Protein AF-A0AB34TBI1-F1 (afdb_monomer_lite)

Sequence (234 aa):
MVSNNEHSEEAGMNREDDGVAGLGMHLLPEARLEGMRREYFERMTDIGTASAAARWIADLLPPWLTWLREPEMKPQDLDDEVQLMLVTGFNISLAVRDAIIMTVVADESQWDEGVISRFAAHPHDKDVAQSMSTMLTAAFEEPESDERRCVRVTELLHTISGRLPAECTRQLRAVMAYLKWWRGDESALYDALGVLEEDERVTLAAIVAAAVTRHVYPAHACGAETEDAPTAGT

Organism: NCBI:txid1365955

Radius of gyration: 24.83 Å; chains: 1; bounding box: 55×47×112 Å

pLDDT: mean 86.84, std 20.29, range [33.22, 98.62]

Structure (mmCIF, N/CA/C/O backbone):
data_AF-A0AB34TBI1-F1
#
_entry.id   AF-A0AB34TBI1-F1
#
loop_
_atom_site.group_PDB
_atom_site.id
_atom_site.type_symbol
_atom_site.label_atom_id
_atom_site.label_alt_id
_atom_site.label_comp_id
_atom_site.label_asym_id
_atom_site.label_entity_id
_atom_site.label_seq_id
_atom_site.pdbx_PDB_ins_code
_atom_site.Cartn_x
_atom_site.Cartn_y
_atom_site.Cartn_z
_atom_site.occupancy
_atom_site.B_iso_or_equiv
_atom_site.auth_seq_id
_atom_site.auth_comp_id
_atom_site.auth_asym_id
_atom_site.auth_atom_id
_atom_site.pdbx_PDB_model_num
ATOM 1 N N . MET A 1 1 ? 31.462 -24.706 78.834 1.00 40.12 1 MET A N 1
ATOM 2 C CA . MET A 1 1 ? 31.906 -25.721 77.853 1.00 40.12 1 MET A CA 1
ATOM 3 C C . MET A 1 1 ? 31.378 -25.234 76.509 1.00 40.12 1 MET A C 1
ATOM 5 O O . MET A 1 1 ? 30.181 -25.324 76.313 1.00 40.12 1 MET A O 1
ATOM 9 N N . VAL A 1 2 ? 32.054 -24.364 75.752 1.00 38.47 2 VAL A N 1
ATOM 10 C CA . VAL A 1 2 ? 33.353 -24.470 75.044 1.00 38.47 2 VAL A CA 1
ATOM 11 C C . VAL A 1 2 ? 33.411 -25.653 74.072 1.00 38.47 2 VAL A C 1
ATOM 13 O O . VAL A 1 2 ? 33.496 -26.788 74.533 1.00 38.47 2 VAL A O 1
ATOM 16 N N . SER A 1 3 ? 33.362 -25.308 72.775 1.00 38.50 3 SER A N 1
ATOM 17 C CA . SER A 1 3 ? 34.100 -25.824 71.593 1.00 38.50 3 SER A CA 1
ATOM 18 C C . SER A 1 3 ? 33.163 -25.862 70.368 1.00 38.50 3 SER A C 1
ATOM 20 O O . SER A 1 3 ? 32.136 -26.526 70.435 1.00 38.50 3 SER A O 1
ATOM 22 N N . ASN A 1 4 ? 33.316 -25.006 69.340 1.00 39.44 4 ASN A N 1
ATOM 23 C CA . ASN A 1 4 ? 34.310 -25.022 68.232 1.00 39.44 4 ASN A CA 1
ATOM 24 C C . ASN A 1 4 ? 34.335 -26.366 67.477 1.00 39.44 4 ASN A C 1
ATOM 26 O O . ASN A 1 4 ? 34.343 -27.398 68.133 1.00 39.44 4 ASN A O 1
ATOM 30 N N . ASN A 1 5 ? 34.492 -26.485 66.156 1.00 40.88 5 ASN A N 1
ATOM 31 C CA . ASN A 1 5 ? 34.490 -25.620 64.965 1.00 40.88 5 ASN A CA 1
ATOM 32 C C . ASN A 1 5 ? 34.672 -26.589 63.756 1.00 40.88 5 ASN A C 1
ATOM 34 O O . ASN A 1 5 ? 35.220 -27.670 63.952 1.00 40.88 5 ASN A O 1
ATOM 38 N N . GLU A 1 6 ? 34.317 -26.146 62.542 1.00 41.25 6 GLU A N 1
ATOM 39 C CA . GLU A 1 6 ? 34.988 -26.447 61.248 1.00 41.25 6 GLU A CA 1
ATOM 40 C C . GLU A 1 6 ? 34.958 -27.838 60.556 1.00 41.25 6 GLU A C 1
ATOM 42 O O . GLU A 1 6 ? 35.600 -28.781 61.009 1.00 41.25 6 GLU A O 1
ATOM 47 N N . HIS A 1 7 ? 34.358 -27.881 59.348 1.00 36.25 7 HIS A N 1
ATOM 48 C CA . HIS A 1 7 ? 34.924 -28.253 58.012 1.00 36.25 7 HIS A CA 1
ATOM 49 C C . HIS A 1 7 ? 33.751 -28.557 57.044 1.00 36.25 7 HIS A C 1
ATOM 51 O O . HIS A 1 7 ? 32.910 -29.390 57.357 1.00 36.25 7 HIS A O 1
ATOM 57 N N . SER A 1 8 ? 33.480 -27.745 56.016 1.00 34.06 8 SER A N 1
ATOM 58 C CA . SER A 1 8 ? 34.125 -27.651 54.686 1.00 34.06 8 SER A CA 1
ATOM 59 C C . SER A 1 8 ? 33.621 -28.679 53.659 1.00 34.06 8 SER A C 1
ATOM 61 O O . SER A 1 8 ? 33.724 -29.877 53.874 1.00 34.06 8 SER A O 1
ATOM 63 N N . GLU A 1 9 ? 33.167 -28.118 52.530 1.00 34.16 9 GLU A N 1
ATOM 64 C CA . GLU A 1 9 ? 33.111 -28.665 51.162 1.00 34.16 9 GLU A CA 1
ATOM 65 C C . GLU A 1 9 ? 32.138 -29.810 50.837 1.00 34.16 9 GLU A C 1
ATOM 67 O O . GLU A 1 9 ? 32.408 -30.975 51.087 1.00 34.16 9 GLU A O 1
ATOM 72 N N . GLU A 1 10 ? 31.092 -29.481 50.070 1.00 37.88 10 GLU A N 1
ATOM 73 C CA . GLU A 1 10 ? 30.848 -30.200 48.815 1.00 37.88 10 GLU A CA 1
ATOM 74 C C . GLU A 1 10 ? 30.256 -29.254 47.760 1.00 37.88 10 GLU A C 1
ATOM 76 O O . GLU A 1 10 ? 29.184 -28.664 47.911 1.00 37.88 10 GLU A O 1
ATOM 81 N N . ALA A 1 11 ? 31.029 -29.081 46.691 1.00 37.81 11 ALA A N 1
ATOM 82 C CA . ALA A 1 11 ? 30.668 -28.379 45.479 1.00 37.81 11 ALA A CA 1
ATOM 83 C C . ALA A 1 11 ? 29.674 -29.226 44.667 1.00 37.81 11 ALA A C 1
ATOM 85 O O . ALA A 1 11 ? 30.045 -30.226 44.058 1.00 37.81 11 ALA A O 1
ATOM 86 N N . GLY A 1 12 ? 28.414 -28.798 44.634 1.00 33.38 12 GLY A N 1
ATOM 87 C CA . GLY A 1 12 ? 27.373 -29.319 43.749 1.00 33.38 12 GLY A CA 1
ATOM 88 C C . GLY A 1 12 ? 27.110 -28.351 42.602 1.00 33.38 12 GLY A C 1
ATOM 89 O O . GLY A 1 12 ? 26.251 -27.481 42.686 1.00 33.38 12 GLY A O 1
ATOM 90 N N . MET A 1 13 ? 27.895 -28.494 41.545 1.00 38.16 13 MET A N 1
ATOM 91 C CA . MET A 1 13 ? 27.791 -27.788 40.274 1.00 38.16 13 MET A CA 1
ATOM 92 C C . MET A 1 13 ? 26.535 -28.218 39.496 1.00 38.16 13 MET A C 1
ATOM 94 O O . MET A 1 13 ? 26.538 -29.296 38.913 1.00 38.16 13 MET A O 1
ATOM 98 N N . ASN A 1 14 ? 25.522 -27.352 39.420 1.00 36.06 14 ASN A N 1
ATOM 99 C CA . ASN A 1 14 ? 24.490 -27.358 38.371 1.00 36.06 14 ASN A CA 1
ATOM 100 C C . ASN A 1 14 ? 24.526 -25.965 37.721 1.00 36.06 14 ASN A C 1
ATOM 102 O O . ASN A 1 14 ? 24.013 -25.007 38.290 1.00 36.06 14 ASN A O 1
ATOM 106 N N . ARG A 1 15 ? 25.409 -25.727 36.744 1.00 37.81 15 ARG A N 1
ATOM 107 C CA . ARG A 1 15 ? 25.167 -25.926 35.301 1.00 37.81 15 ARG A CA 1
ATOM 108 C C . ARG A 1 15 ? 23.795 -25.424 34.859 1.00 37.81 15 ARG A C 1
ATOM 110 O O . ARG A 1 15 ? 22.799 -26.106 35.055 1.00 37.81 15 ARG A O 1
ATOM 117 N N . GLU A 1 16 ? 23.839 -24.222 34.285 1.00 38.12 16 GLU A N 1
ATOM 118 C CA . GLU A 1 16 ? 23.214 -23.884 33.004 1.00 38.12 16 GLU A CA 1
ATOM 119 C C . GLU A 1 16 ? 21.774 -24.377 32.860 1.00 38.12 16 GLU A C 1
ATOM 121 O O . GLU A 1 16 ? 21.508 -25.390 32.222 1.00 38.12 16 GLU A O 1
ATOM 126 N N . ASP A 1 17 ? 20.839 -23.587 33.385 1.00 34.28 17 ASP A N 1
ATOM 127 C CA . ASP A 1 17 ? 19.574 -23.416 32.676 1.00 34.28 17 ASP A CA 1
ATOM 128 C C . ASP A 1 17 ? 19.807 -22.313 31.632 1.00 34.28 17 ASP A C 1
ATOM 130 O O . ASP A 1 17 ? 19.373 -21.170 31.774 1.00 34.28 17 ASP A O 1
ATOM 134 N N . ASP A 1 18 ? 20.578 -22.667 30.594 1.00 36.53 18 ASP A N 1
ATOM 135 C CA . ASP A 1 18 ? 20.494 -22.040 29.273 1.00 36.53 18 ASP A CA 1
ATOM 136 C C . ASP A 1 18 ? 19.123 -22.426 28.702 1.00 36.53 18 ASP A C 1
ATOM 138 O O . ASP A 1 18 ? 18.966 -23.239 27.786 1.00 36.53 18 ASP A O 1
ATOM 142 N N . GLY A 1 19 ? 18.091 -21.858 29.323 1.00 33.22 19 GLY A N 1
ATOM 143 C CA . GLY A 1 19 ? 16.738 -21.850 28.823 1.00 33.22 19 GLY A CA 1
ATOM 144 C C . GLY A 1 19 ? 16.754 -21.005 27.567 1.00 33.22 19 GLY A C 1
ATOM 145 O O . GLY A 1 19 ? 16.681 -19.781 27.644 1.00 33.22 19 GLY A O 1
ATOM 146 N N . VAL A 1 20 ? 16.9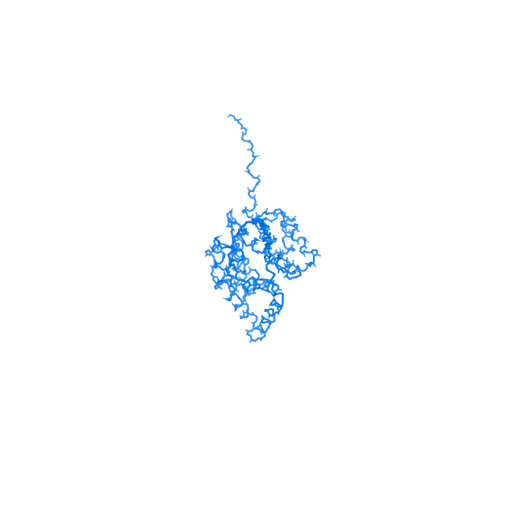24 -21.689 26.434 1.00 40.72 20 VAL A N 1
ATOM 147 C CA . VAL A 1 20 ? 16.696 -21.231 25.064 1.00 40.72 20 VAL A CA 1
ATOM 148 C C . VAL A 1 20 ? 15.796 -20.003 25.089 1.00 40.72 20 VAL A C 1
ATOM 150 O O . VAL A 1 20 ? 14.593 -20.117 25.334 1.00 40.72 20 VAL A O 1
ATOM 153 N N . ALA A 1 21 ? 16.396 -18.828 24.879 1.00 36.53 21 ALA A N 1
ATOM 154 C CA . ALA A 1 21 ? 15.663 -17.603 24.633 1.00 36.53 21 ALA A CA 1
ATOM 155 C C . ALA A 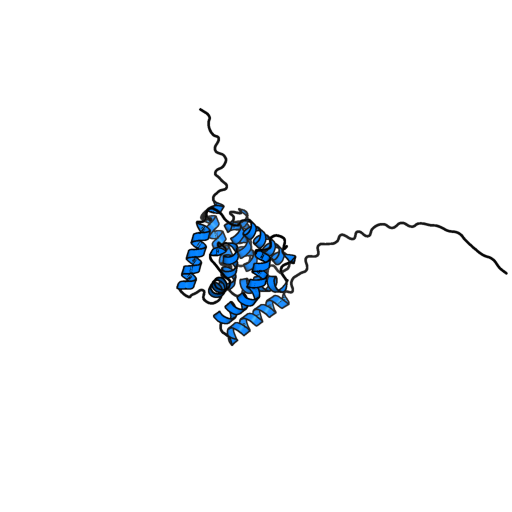1 21 ? 14.863 -17.840 23.354 1.00 36.53 21 ALA A C 1
ATOM 157 O O . ALA A 1 21 ? 15.345 -17.631 22.242 1.00 36.53 21 ALA A O 1
ATOM 158 N N . GLY A 1 22 ? 13.651 -18.368 23.518 1.00 38.34 22 GLY A N 1
ATOM 159 C CA . GLY A 1 22 ? 12.656 -18.358 22.476 1.00 38.34 22 GLY A CA 1
ATOM 160 C C . GLY A 1 22 ? 12.557 -16.910 22.045 1.00 38.34 22 GLY A C 1
ATOM 161 O O . GLY A 1 22 ? 12.216 -16.046 22.853 1.00 38.34 22 GLY A O 1
ATOM 162 N N . LEU A 1 23 ? 12.911 -16.642 20.792 1.00 43.78 23 LEU A N 1
ATOM 163 C CA . LEU A 1 23 ? 12.522 -15.436 20.079 1.00 43.78 23 LEU A CA 1
ATOM 164 C C . LEU A 1 23 ? 10.990 -15.442 20.029 1.00 43.78 23 LEU A C 1
ATOM 166 O O . LEU A 1 23 ? 10.380 -15.812 19.031 1.00 43.78 23 LEU A O 1
ATOM 170 N N . GLY A 1 24 ? 10.361 -15.139 21.161 1.00 50.22 24 GLY A N 1
ATOM 171 C CA . GLY A 1 24 ? 8.933 -14.966 21.273 1.00 50.22 24 GLY A CA 1
ATOM 172 C C . GLY A 1 24 ? 8.618 -13.704 20.506 1.00 50.22 24 GLY A C 1
ATOM 173 O O . GLY A 1 24 ? 8.786 -12.607 21.031 1.00 50.22 24 GLY A O 1
ATOM 174 N N . MET A 1 25 ? 8.231 -13.858 19.242 1.00 69.25 25 MET A N 1
ATOM 175 C CA . MET A 1 25 ? 7.688 -12.755 18.469 1.00 69.25 25 MET A CA 1
ATOM 176 C C . MET A 1 25 ? 6.513 -12.175 19.255 1.00 69.25 25 MET A C 1
ATOM 178 O O . MET A 1 25 ? 5.494 -12.840 19.445 1.00 69.25 25 MET A O 1
ATOM 182 N N . HIS A 1 26 ? 6.683 -10.955 19.763 1.00 85.88 26 HIS A N 1
ATOM 183 C CA . HIS A 1 26 ? 5.635 -10.260 20.493 1.00 85.88 26 HIS A CA 1
ATOM 184 C C . HIS A 1 26 ? 4.442 -10.051 19.556 1.00 85.88 26 HIS A C 1
ATOM 186 O O . HIS A 1 26 ? 4.567 -9.366 18.541 1.00 85.88 26 HIS A O 1
ATOM 192 N N . LEU A 1 27 ? 3.300 -10.664 19.871 1.00 92.75 27 LEU A N 1
ATOM 193 C CA . LEU A 1 27 ? 2.085 -10.510 19.076 1.00 92.75 27 LEU A CA 1
ATOM 194 C C . LEU A 1 27 ? 1.582 -9.070 19.153 1.00 92.75 27 LEU A C 1
ATOM 196 O O . LEU A 1 27 ? 1.581 -8.464 20.224 1.00 92.75 27 LEU A O 1
ATOM 200 N N . LEU A 1 28 ? 1.124 -8.548 18.020 1.00 91.94 28 LEU A N 1
ATOM 201 C CA . LEU A 1 28 ? 0.492 -7.239 17.964 1.00 91.94 28 LEU A CA 1
ATOM 202 C C . LEU A 1 28 ? -0.961 -7.339 18.471 1.00 91.94 28 LEU A C 1
ATOM 204 O O . LEU A 1 28 ? -1.656 -8.314 18.170 1.00 91.94 28 LEU A O 1
ATOM 208 N N . PRO A 1 29 ? -1.455 -6.353 19.238 1.00 92.69 29 PRO A N 1
ATOM 209 C CA . PRO A 1 29 ? -2.785 -6.420 19.836 1.00 92.69 29 PRO A CA 1
ATOM 210 C C . PRO A 1 29 ? -3.898 -6.237 18.791 1.00 92.69 29 PRO A C 1
ATOM 212 O O . PRO A 1 29 ? -4.200 -5.119 18.380 1.00 92.69 29 PRO A O 1
ATOM 215 N N . GLU A 1 30 ? -4.591 -7.320 18.425 1.00 92.12 30 GLU A N 1
ATOM 216 C CA . GLU A 1 30 ? -5.720 -7.295 17.474 1.00 92.12 30 GLU A CA 1
ATOM 217 C C . GLU A 1 30 ? -6.816 -6.288 17.874 1.00 92.12 30 GLU A C 1
ATOM 219 O O . GLU A 1 30 ? -7.331 -5.545 17.039 1.00 92.12 30 GLU A O 1
ATOM 224 N N . ALA A 1 31 ? -7.116 -6.177 19.172 1.00 93.75 31 ALA A N 1
ATOM 225 C CA . ALA A 1 31 ? -8.083 -5.203 19.682 1.00 93.75 31 ALA A CA 1
ATOM 226 C C . ALA A 1 31 ? -7.707 -3.747 19.337 1.00 93.75 31 ALA A C 1
ATOM 228 O O . ALA A 1 31 ? -8.593 -2.905 19.168 1.00 93.75 31 ALA A O 1
ATOM 229 N N . ARG A 1 32 ? -6.408 -3.442 19.200 1.00 96.31 32 ARG A N 1
ATOM 230 C CA . ARG A 1 32 ? -5.941 -2.114 18.787 1.00 96.31 32 ARG A CA 1
ATOM 231 C C . ARG A 1 32 ? -6.214 -1.857 17.305 1.00 96.31 32 ARG A C 1
ATOM 233 O O . ARG A 1 32 ? -6.619 -0.741 16.998 1.00 96.31 32 ARG A O 1
ATOM 240 N N . LEU A 1 33 ? -6.104 -2.858 16.420 1.00 94.06 33 LEU A N 1
ATOM 241 C CA . LEU A 1 33 ? -6.491 -2.724 15.001 1.00 94.06 33 LEU A CA 1
ATOM 242 C C . LEU A 1 33 ? -7.963 -2.323 14.861 1.00 94.06 33 LEU A C 1
ATOM 244 O O . LEU A 1 33 ? -8.300 -1.414 14.104 1.00 94.06 33 LEU A O 1
ATOM 248 N N . GLU A 1 34 ? -8.849 -2.980 15.609 1.00 92.94 34 GLU A N 1
ATOM 249 C CA . GLU A 1 34 ? -10.281 -2.668 15.569 1.00 92.94 34 GLU A CA 1
ATOM 250 C C . GLU A 1 34 ? -10.584 -1.292 16.188 1.00 92.94 34 GLU A C 1
ATOM 252 O O . GLU A 1 34 ? -11.449 -0.562 15.700 1.00 92.94 34 GLU A O 1
ATOM 257 N N . GLY A 1 35 ? -9.841 -0.894 17.227 1.00 97.06 35 GLY A N 1
ATOM 258 C CA . GLY A 1 35 ? -9.889 0.462 17.779 1.00 97.06 35 GLY A CA 1
ATOM 259 C C . GLY A 1 35 ? -9.488 1.523 16.751 1.00 97.06 35 GLY A C 1
ATOM 260 O O . GLY A 1 35 ? -10.260 2.436 16.474 1.00 97.06 35 GLY A O 1
ATOM 261 N N . MET A 1 36 ? -8.332 1.348 16.113 1.00 97.50 36 MET A N 1
ATOM 262 C CA . MET A 1 36 ? -7.821 2.219 15.052 1.00 97.50 36 MET A CA 1
ATOM 263 C C . MET A 1 36 ? -8.779 2.336 13.864 1.00 97.50 36 MET A C 1
ATOM 265 O O . MET A 1 36 ? -9.011 3.426 13.339 1.00 97.50 36 MET A O 1
ATOM 269 N N . ARG A 1 37 ? -9.369 1.212 13.449 1.00 96.00 37 ARG A N 1
ATOM 270 C CA . ARG A 1 37 ? -10.385 1.179 12.397 1.00 96.00 37 ARG A CA 1
ATOM 271 C C . ARG A 1 37 ? -11.572 2.065 12.765 1.00 96.00 37 ARG A C 1
ATOM 273 O O . ARG A 1 37 ? -12.004 2.878 11.950 1.00 96.00 37 ARG A O 1
ATOM 280 N N . ARG A 1 38 ? -12.093 1.918 13.986 1.00 96.50 38 ARG A N 1
ATOM 281 C CA . ARG A 1 38 ? -13.206 2.728 14.494 1.00 96.50 38 ARG A CA 1
ATOM 282 C C . ARG A 1 38 ? -12.850 4.211 14.522 1.00 96.50 38 ARG A C 1
ATOM 284 O O . ARG A 1 38 ? -13.602 5.005 13.970 1.00 96.50 38 ARG A O 1
ATOM 291 N N . GLU A 1 39 ? -11.682 4.556 15.059 1.00 95.62 39 GLU A N 1
ATOM 292 C CA . GLU A 1 39 ? -11.170 5.932 15.098 1.00 95.62 39 GLU A CA 1
ATOM 293 C C . GLU A 1 39 ? -11.082 6.546 13.692 1.00 95.62 39 GLU A C 1
ATOM 295 O O . GLU A 1 39 ? -11.438 7.707 13.494 1.00 95.62 39 GLU A O 1
ATOM 300 N N . TYR A 1 40 ? -10.653 5.777 12.685 1.00 95.06 40 TYR A N 1
ATOM 301 C CA . TYR A 1 40 ? -10.627 6.249 11.300 1.00 95.06 40 TYR A CA 1
ATOM 302 C C . TYR A 1 40 ? -12.034 6.529 10.752 1.00 95.06 40 TYR A C 1
ATOM 304 O O . TYR A 1 40 ? -12.259 7.577 10.147 1.00 95.06 40 TYR A O 1
ATOM 312 N N . PHE A 1 41 ? -12.997 5.630 10.978 1.00 95.50 41 PHE A N 1
ATOM 313 C CA . PHE A 1 41 ? -14.384 5.822 10.535 1.00 95.50 41 PHE A CA 1
ATOM 314 C C . PHE A 1 41 ? -15.086 6.983 11.256 1.00 95.50 41 PHE A C 1
ATOM 316 O O . PHE A 1 41 ? -15.842 7.729 10.627 1.00 95.50 41 PHE A O 1
ATOM 323 N N . GLU A 1 42 ? -14.805 7.179 12.544 1.00 96.00 42 GLU A N 1
ATOM 324 C CA . GLU A 1 42 ? -15.255 8.346 13.312 1.00 96.00 42 GLU A CA 1
ATOM 325 C C . GLU A 1 42 ? -14.693 9.635 12.700 1.00 96.00 42 GLU A C 1
ATOM 327 O O . GLU A 1 42 ? -15.459 10.522 12.328 1.00 96.00 42 GLU A O 1
ATOM 332 N N . ARG A 1 43 ? -13.380 9.693 12.428 1.00 93.88 43 ARG A N 1
ATOM 333 C CA . ARG A 1 43 ? -12.763 10.832 11.722 1.00 93.88 43 ARG A CA 1
ATOM 334 C C . ARG A 1 43 ? -13.397 11.065 10.349 1.00 93.88 43 ARG A C 1
ATOM 336 O O . ARG A 1 43 ? -13.672 12.207 9.997 1.00 93.88 43 ARG A O 1
ATOM 343 N N . MET A 1 44 ? -13.656 10.020 9.562 1.00 94.69 44 MET A N 1
ATOM 344 C CA . MET A 1 44 ? -14.324 10.188 8.264 1.00 94.69 44 MET A CA 1
ATOM 345 C C . MET A 1 44 ? -15.713 10.814 8.398 1.00 94.69 44 MET A C 1
ATOM 347 O O . MET A 1 44 ? -16.105 11.595 7.532 1.00 94.69 44 MET A O 1
ATOM 351 N N . THR A 1 45 ? -16.432 10.496 9.473 1.00 95.56 45 THR A N 1
ATOM 352 C CA . THR A 1 45 ? -17.749 11.069 9.768 1.00 95.56 45 THR A CA 1
ATOM 353 C C . THR A 1 45 ? -17.636 12.534 10.196 1.00 95.56 45 THR A C 1
ATOM 355 O O . THR A 1 45 ? -18.414 13.365 9.734 1.00 95.56 45 THR A O 1
ATOM 358 N N . ASP A 1 46 ? -16.639 12.863 11.018 1.00 96.00 46 ASP A N 1
ATOM 359 C CA . ASP A 1 46 ? -16.490 14.193 11.617 1.00 96.00 46 ASP A CA 1
ATOM 360 C C . ASP A 1 46 ? -15.853 15.226 10.679 1.00 96.00 46 ASP A C 1
ATOM 362 O O . ASP A 1 46 ? -16.283 16.379 10.625 1.00 96.00 46 ASP A O 1
ATOM 366 N N . ILE A 1 47 ? -14.801 14.834 9.953 1.00 96.19 47 ILE A N 1
ATOM 367 C CA . ILE A 1 47 ? -13.962 15.748 9.155 1.00 96.19 47 ILE A CA 1
ATOM 368 C C . ILE A 1 47 ? -13.944 15.416 7.657 1.00 96.19 47 ILE A C 1
ATOM 370 O O . ILE A 1 47 ? -13.286 16.111 6.876 1.00 96.19 47 ILE A O 1
ATOM 374 N N . GLY A 1 48 ? -14.679 14.381 7.245 1.00 96.25 48 GLY A N 1
ATOM 375 C CA . GLY A 1 48 ? -14.749 13.906 5.866 1.00 96.25 48 GLY A CA 1
ATOM 376 C C . GLY A 1 48 ? -13.594 12.981 5.472 1.00 96.25 48 GLY A C 1
ATOM 377 O O . GLY A 1 48 ? -12.513 12.994 6.064 1.00 96.25 48 GLY A O 1
ATOM 378 N N . THR A 1 49 ? -13.817 12.183 4.424 1.00 94.44 49 THR A N 1
ATOM 379 C CA . THR A 1 49 ? -12.885 11.147 3.942 1.00 94.44 49 THR A CA 1
ATOM 380 C C . THR A 1 49 ? -11.496 11.688 3.604 1.00 94.44 49 THR A C 1
ATOM 382 O O . THR A 1 49 ? -10.502 11.141 4.077 1.00 94.44 49 THR A O 1
ATOM 385 N N . ALA A 1 50 ? -11.415 12.777 2.831 1.00 96.00 50 ALA A N 1
ATOM 386 C CA . ALA A 1 50 ? -10.136 13.348 2.407 1.00 96.00 50 ALA A CA 1
ATOM 387 C C . ALA A 1 50 ? -9.299 13.821 3.605 1.00 96.00 50 ALA A C 1
ATOM 389 O O . ALA A 1 50 ? -8.131 13.462 3.734 1.00 96.00 50 ALA A O 1
ATOM 390 N N . SER A 1 51 ? -9.912 14.557 4.537 1.00 97.00 51 SER A N 1
ATOM 391 C CA . SER A 1 51 ? -9.234 15.047 5.742 1.00 97.00 51 SER A CA 1
ATOM 392 C C . SER A 1 51 ? -8.815 13.908 6.674 1.00 97.00 51 SER A C 1
ATOM 394 O O . SER A 1 51 ? -7.746 13.974 7.278 1.00 97.00 51 SER A O 1
ATOM 396 N N . ALA A 1 52 ? -9.636 12.858 6.794 1.00 97.25 52 ALA A N 1
ATOM 397 C CA . ALA A 1 52 ? -9.303 11.677 7.584 1.00 97.25 52 ALA A CA 1
ATOM 398 C C . ALA A 1 52 ? -8.103 10.920 6.995 1.00 97.25 52 ALA A C 1
ATOM 400 O O . ALA A 1 52 ? -7.193 10.561 7.738 1.00 97.25 52 ALA A O 1
ATOM 401 N N . ALA A 1 53 ? -8.059 10.735 5.671 1.00 97.06 53 ALA A N 1
ATOM 402 C CA . ALA A 1 53 ? -6.924 10.125 4.981 1.00 97.06 53 ALA A CA 1
ATOM 403 C C . ALA A 1 53 ? -5.652 10.983 5.082 1.00 97.06 53 ALA A C 1
ATOM 405 O O . ALA A 1 53 ? -4.597 10.458 5.430 1.00 97.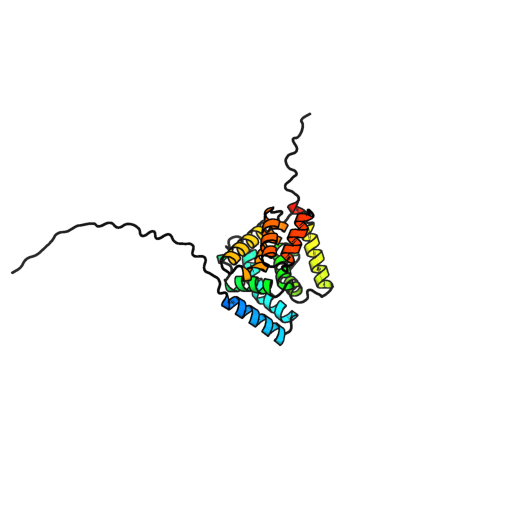06 53 ALA A O 1
ATOM 406 N N . ALA A 1 54 ? -5.751 12.300 4.871 1.00 96.94 54 ALA A N 1
ATOM 407 C CA . ALA A 1 54 ? -4.621 13.217 5.025 1.00 96.94 54 ALA A CA 1
ATOM 408 C C . ALA A 1 54 ? -4.054 13.189 6.452 1.00 96.94 54 ALA A C 1
ATOM 410 O O . ALA A 1 54 ? -2.840 13.155 6.634 1.00 96.94 54 ALA A O 1
ATOM 411 N N . ARG A 1 55 ? -4.926 13.158 7.472 1.00 96.56 55 ARG A N 1
ATOM 412 C CA . ARG A 1 55 ? -4.509 13.035 8.875 1.00 96.56 55 ARG A CA 1
ATOM 413 C C . ARG A 1 55 ? -3.841 11.690 9.144 1.00 96.56 55 ARG A C 1
ATOM 415 O O . ARG A 1 55 ? -2.806 11.658 9.790 1.00 96.56 55 ARG A O 1
ATOM 422 N N . TRP A 1 56 ? -4.418 10.605 8.630 1.00 97.62 56 TRP A N 1
ATOM 423 C CA . TRP A 1 56 ? -3.848 9.268 8.773 1.00 97.62 56 TRP A CA 1
ATOM 424 C C . TRP A 1 56 ? -2.429 9.193 8.207 1.00 97.62 56 TRP A C 1
ATOM 426 O O . TRP A 1 56 ? -1.530 8.691 8.872 1.00 97.62 56 TRP A O 1
ATOM 436 N N . ILE A 1 57 ? -2.216 9.743 7.007 1.00 97.81 57 ILE A N 1
ATOM 437 C CA . ILE A 1 57 ? -0.884 9.838 6.403 1.00 97.81 57 ILE A CA 1
ATOM 438 C C . ILE A 1 57 ? 0.031 10.757 7.211 1.00 97.81 57 ILE A C 1
ATOM 440 O O . ILE A 1 57 ? 1.175 10.392 7.426 1.00 97.81 57 ILE A O 1
ATOM 444 N N . ALA A 1 58 ? -0.444 11.905 7.696 1.00 97.06 58 ALA A N 1
ATOM 445 C CA . ALA A 1 58 ? 0.383 12.804 8.504 1.00 97.06 58 ALA A CA 1
ATOM 446 C C . ALA A 1 58 ? 0.900 12.140 9.796 1.00 97.06 58 ALA A C 1
ATOM 448 O O . ALA A 1 58 ? 2.024 12.412 10.207 1.00 97.06 58 ALA A O 1
ATOM 449 N N . ASP A 1 59 ? 0.101 11.258 10.402 1.00 97.38 59 ASP A N 1
ATOM 450 C CA . ASP A 1 59 ? 0.485 10.502 11.598 1.00 97.38 59 ASP A CA 1
ATOM 451 C C . ASP A 1 59 ? 1.440 9.329 11.246 1.00 97.38 59 ASP A C 1
ATOM 453 O O . ASP A 1 59 ? 2.390 9.051 11.975 1.00 97.38 59 ASP A O 1
ATOM 457 N N . LEU A 1 60 ? 1.212 8.651 10.113 1.00 97.81 60 LEU A N 1
ATOM 458 C CA . LEU A 1 60 ? 1.951 7.452 9.680 1.00 97.81 60 LEU A CA 1
ATOM 459 C C . LEU A 1 60 ? 3.298 7.768 9.008 1.00 97.81 60 LEU A C 1
ATOM 461 O O . LEU A 1 60 ? 4.282 7.053 9.198 1.00 97.81 60 LEU A O 1
ATOM 465 N N . LEU A 1 61 ? 3.336 8.799 8.168 1.00 97.56 61 LEU A N 1
ATOM 466 C CA . LEU A 1 61 ? 4.392 8.989 7.179 1.00 97.56 61 LEU A CA 1
ATOM 467 C C . LEU A 1 61 ? 5.749 9.367 7.792 1.00 97.56 61 LEU A C 1
ATOM 469 O O . LEU A 1 61 ? 6.737 8.772 7.373 1.00 97.56 61 LEU A O 1
ATOM 473 N N . PRO A 1 62 ? 5.853 10.262 8.794 1.00 97.56 62 PRO A N 1
ATOM 474 C CA . PRO A 1 62 ? 7.153 10.612 9.363 1.00 97.56 62 PRO A CA 1
ATOM 475 C C . PRO A 1 62 ? 7.925 9.416 9.956 1.00 97.56 62 PRO A C 1
ATOM 477 O O . PRO A 1 62 ? 9.048 9.178 9.505 1.00 97.56 62 PRO A O 1
ATOM 480 N N . PRO A 1 63 ? 7.372 8.606 10.889 1.00 97.88 63 PRO A N 1
ATOM 481 C CA . PRO A 1 63 ? 8.102 7.453 11.419 1.00 97.88 63 PRO A CA 1
ATOM 482 C C . PRO A 1 63 ? 8.340 6.373 10.357 1.00 97.88 63 PRO A C 1
ATOM 484 O O . PRO A 1 63 ? 9.394 5.737 10.363 1.00 97.88 63 PRO A O 1
ATOM 487 N N . TRP A 1 64 ? 7.405 6.199 9.414 1.00 97.88 64 TRP A N 1
ATOM 488 C CA . TRP A 1 64 ? 7.591 5.315 8.264 1.00 97.88 64 TRP A CA 1
ATOM 489 C C . TRP A 1 64 ? 8.806 5.718 7.425 1.00 97.88 64 TRP A C 1
ATOM 491 O O . TRP A 1 64 ? 9.644 4.872 7.129 1.00 97.88 64 TRP A O 1
ATOM 501 N N . LEU A 1 65 ? 8.931 6.998 7.067 1.00 96.19 65 LEU A N 1
ATOM 502 C CA . LEU A 1 65 ? 10.024 7.495 6.233 1.00 96.19 65 LEU A CA 1
ATOM 503 C C . LEU A 1 65 ? 11.362 7.499 6.965 1.00 96.19 65 LEU A C 1
ATOM 505 O O . LEU A 1 65 ? 12.376 7.176 6.350 1.00 96.19 65 LEU A O 1
ATOM 509 N N . THR A 1 66 ? 11.379 7.824 8.261 1.00 96.62 66 THR A N 1
ATOM 510 C CA . THR A 1 66 ? 12.580 7.652 9.089 1.00 96.62 66 THR A CA 1
ATOM 511 C C . THR A 1 66 ? 13.042 6.203 9.040 1.00 96.62 66 THR A C 1
ATOM 513 O O . THR A 1 66 ? 14.189 5.942 8.699 1.00 96.62 66 THR A O 1
ATOM 516 N N . TRP A 1 67 ? 12.139 5.252 9.286 1.00 97.69 67 TRP A N 1
ATOM 517 C CA . TRP A 1 67 ? 12.486 3.840 9.209 1.00 97.69 67 TRP A CA 1
ATOM 518 C C . TRP A 1 67 ? 12.921 3.436 7.800 1.00 97.69 67 TRP A C 1
ATOM 520 O O . TRP A 1 67 ? 13.923 2.749 7.672 1.00 97.69 67 TRP A O 1
ATOM 530 N N . LEU A 1 68 ? 12.221 3.859 6.745 1.00 95.38 68 LEU A N 1
ATOM 531 C CA . LEU A 1 68 ? 12.505 3.481 5.357 1.00 95.38 68 LEU A CA 1
ATOM 532 C C . LEU A 1 68 ? 13.900 3.922 4.885 1.00 95.38 68 LEU A C 1
ATOM 534 O O . LEU A 1 68 ? 14.542 3.189 4.135 1.00 95.38 68 LEU A O 1
ATOM 538 N N . ARG A 1 69 ? 14.351 5.101 5.327 1.00 93.69 69 ARG A N 1
ATOM 539 C CA . ARG A 1 69 ? 15.624 5.723 4.925 1.00 93.69 69 ARG A CA 1
ATOM 540 C C . ARG A 1 69 ? 16.832 5.226 5.710 1.00 93.69 69 ARG A C 1
ATOM 542 O O . ARG A 1 69 ? 17.949 5.366 5.224 1.00 93.69 69 ARG A O 1
ATOM 549 N N . GLU A 1 70 ? 16.623 4.668 6.899 1.00 94.25 70 GLU A N 1
ATOM 550 C CA . GLU A 1 70 ? 17.697 4.230 7.792 1.00 94.25 70 GLU A CA 1
ATOM 551 C C . GLU A 1 70 ? 17.938 2.715 7.641 1.00 94.25 70 GLU A C 1
ATOM 553 O O . GLU A 1 70 ? 17.226 1.906 8.248 1.00 94.25 70 GLU A O 1
ATOM 558 N N . PRO A 1 71 ? 18.939 2.282 6.846 1.00 88.19 71 PRO A N 1
ATOM 559 C CA . PRO A 1 71 ? 19.139 0.866 6.522 1.00 88.19 71 PRO A CA 1
ATOM 560 C C . PRO A 1 71 ? 19.511 0.010 7.739 1.00 88.19 71 PRO A C 1
ATOM 562 O O . PRO A 1 71 ? 19.266 -1.192 7.731 1.00 88.19 71 PRO A O 1
ATOM 565 N N . GLU A 1 72 ? 20.068 0.623 8.786 1.00 92.38 72 GLU A N 1
ATOM 566 C CA . GLU A 1 72 ? 20.447 -0.052 10.034 1.00 92.38 72 GLU A CA 1
ATOM 567 C C . GLU A 1 72 ? 19.241 -0.379 10.929 1.00 92.38 72 GLU A C 1
ATOM 569 O O . GLU A 1 72 ? 19.332 -1.250 11.798 1.00 92.38 72 GLU A O 1
ATOM 574 N N . MET A 1 73 ? 18.105 0.302 10.728 1.00 95.00 73 MET A N 1
ATOM 575 C CA . MET A 1 73 ? 16.883 0.011 11.471 1.00 95.00 73 MET A CA 1
ATOM 576 C C . MET A 1 73 ? 16.289 -1.315 10.997 1.00 95.00 73 MET A C 1
ATOM 578 O O . MET A 1 73 ? 16.054 -1.531 9.805 1.00 95.00 73 MET A O 1
ATOM 582 N N . LYS A 1 74 ? 15.991 -2.188 11.950 1.00 93.88 74 LYS A N 1
ATOM 583 C CA . LYS A 1 74 ? 15.350 -3.488 11.761 1.00 93.88 74 LYS A CA 1
ATOM 584 C C . LYS A 1 74 ? 13.825 -3.346 11.804 1.00 93.88 74 LYS A C 1
ATOM 586 O O . LYS A 1 74 ? 13.317 -2.319 12.258 1.00 93.88 74 LYS A O 1
ATOM 591 N N . PRO A 1 75 ? 13.054 -4.363 11.383 1.00 92.56 75 PRO A N 1
ATOM 592 C CA . PRO A 1 75 ? 11.594 -4.331 11.473 1.00 92.56 75 PRO A CA 1
ATOM 593 C C . PRO A 1 75 ? 11.054 -3.976 12.867 1.00 92.56 75 PRO A C 1
ATOM 595 O O . PRO A 1 75 ? 10.102 -3.212 12.974 1.00 92.56 75 PRO A O 1
ATOM 598 N N . GLN A 1 76 ? 11.692 -4.471 13.933 1.00 90.88 76 GLN A N 1
ATOM 599 C CA . GLN A 1 76 ? 11.311 -4.171 15.319 1.00 90.88 76 GLN A CA 1
ATOM 600 C C . GLN A 1 76 ? 11.585 -2.728 15.769 1.00 90.88 76 GLN A C 1
ATOM 602 O O . GLN A 1 76 ? 11.079 -2.326 16.811 1.00 90.88 76 GLN A O 1
ATOM 607 N N . ASP A 1 77 ? 12.386 -1.969 15.019 1.00 95.56 77 ASP A N 1
ATOM 608 C CA . ASP A 1 77 ? 12.689 -0.573 15.347 1.00 95.56 77 ASP A CA 1
ATOM 609 C C . ASP A 1 77 ? 11.598 0.381 14.828 1.00 95.56 77 ASP A C 1
ATOM 611 O O . ASP A 1 77 ? 11.577 1.555 15.196 1.00 95.56 77 ASP A O 1
ATOM 615 N N . LEU A 1 78 ? 10.677 -0.107 13.982 1.00 96.88 78 LEU A N 1
ATOM 616 C CA . LEU A 1 78 ? 9.439 0.598 13.661 1.00 96.88 78 LEU A CA 1
ATOM 617 C C . LEU A 1 78 ? 8.424 0.340 14.775 1.00 96.88 78 LEU A C 1
ATOM 619 O O . LEU A 1 78 ? 8.070 -0.811 15.017 1.00 96.88 78 LEU A O 1
ATOM 623 N N . ASP A 1 79 ? 7.942 1.398 15.423 1.00 95.69 79 ASP A N 1
ATOM 624 C CA . ASP A 1 79 ? 7.013 1.288 16.551 1.00 95.69 79 ASP A CA 1
ATOM 625 C C . ASP A 1 79 ? 5.764 0.449 16.214 1.00 95.69 79 ASP A C 1
ATOM 627 O O . ASP A 1 79 ? 5.219 0.521 15.107 1.00 95.69 79 ASP A O 1
ATOM 631 N N . ASP A 1 80 ? 5.303 -0.345 17.182 1.00 96.88 80 ASP A N 1
ATOM 632 C CA . ASP A 1 80 ? 4.163 -1.249 17.019 1.00 96.88 80 ASP A CA 1
ATOM 633 C C . ASP A 1 80 ? 2.881 -0.508 16.617 1.00 96.88 80 ASP A C 1
ATOM 635 O O . ASP A 1 80 ? 2.108 -1.022 15.807 1.00 96.88 80 ASP A O 1
ATOM 639 N N . GLU A 1 81 ? 2.668 0.717 17.106 1.00 97.25 81 GLU A N 1
ATOM 640 C CA . GLU A 1 81 ? 1.532 1.548 16.710 1.00 97.25 81 GLU A CA 1
ATOM 641 C C . GLU A 1 81 ? 1.617 1.904 15.218 1.00 97.25 81 GLU A C 1
ATOM 643 O O . GLU A 1 81 ? 0.622 1.832 14.500 1.00 97.25 81 GLU A O 1
ATOM 648 N N . VAL A 1 82 ? 2.815 2.196 14.707 1.00 98.06 82 VAL A N 1
ATOM 649 C CA . VAL A 1 82 ? 3.036 2.510 13.286 1.00 98.06 82 VAL A CA 1
ATOM 650 C C . VAL A 1 82 ? 2.844 1.266 12.412 1.00 98.06 82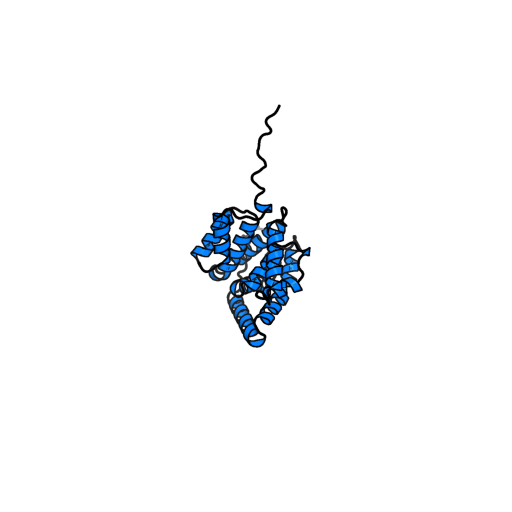 VAL A C 1
ATOM 652 O O . VAL A 1 82 ? 2.213 1.338 11.354 1.00 98.06 82 VAL A O 1
ATOM 655 N N . GLN A 1 83 ? 3.301 0.096 12.871 1.00 98.00 83 GLN A N 1
ATOM 656 C CA . GLN A 1 83 ? 3.028 -1.182 12.203 1.00 98.00 83 GLN A CA 1
ATOM 657 C C . GLN A 1 83 ? 1.517 -1.470 12.130 1.00 98.00 83 GLN A C 1
ATOM 659 O O . GLN A 1 83 ? 0.998 -1.853 11.078 1.00 98.00 83 GLN A O 1
ATOM 664 N N . LEU A 1 84 ? 0.786 -1.237 13.222 1.00 98.06 84 LEU A N 1
ATOM 665 C CA . LEU A 1 84 ? -0.671 -1.375 13.272 1.00 98.06 84 LEU A CA 1
ATOM 666 C C . LEU A 1 84 ? -1.381 -0.357 12.370 1.00 98.06 84 LEU A C 1
ATOM 668 O O . LEU A 1 84 ? -2.381 -0.699 11.730 1.00 98.06 84 LEU A O 1
ATOM 672 N N . MET A 1 85 ? -0.858 0.866 12.258 1.00 98.06 85 MET A N 1
ATOM 673 C CA . MET A 1 85 ? -1.375 1.882 11.342 1.00 98.06 85 MET A CA 1
ATOM 674 C C . MET A 1 85 ? -1.211 1.485 9.871 1.00 98.06 85 MET A C 1
ATOM 676 O O . MET A 1 85 ? -2.130 1.725 9.085 1.00 98.06 85 MET A O 1
ATOM 680 N N . LEU A 1 86 ? -0.096 0.845 9.493 1.00 98.12 86 LEU A N 1
ATOM 681 C CA . LEU A 1 86 ? 0.092 0.288 8.144 1.00 98.12 86 LEU A CA 1
ATOM 682 C C . LEU A 1 86 ? -0.974 -0.766 7.841 1.00 98.12 86 LEU A C 1
ATOM 684 O O . LEU A 1 86 ? -1.709 -0.652 6.859 1.00 98.12 86 LEU A O 1
ATOM 688 N N . VAL A 1 87 ? -1.107 -1.764 8.721 1.00 97.94 87 VAL A N 1
ATOM 689 C CA . VAL A 1 87 ? -2.084 -2.853 8.561 1.00 97.94 87 VAL A CA 1
ATOM 690 C C . VAL A 1 87 ? -3.503 -2.302 8.482 1.00 97.94 87 VAL A C 1
ATOM 692 O O . VAL A 1 87 ? -4.282 -2.689 7.609 1.00 97.94 87 VAL A O 1
ATOM 695 N N . THR A 1 88 ? -3.854 -1.388 9.383 1.00 97.81 88 THR A N 1
ATOM 696 C CA . THR A 1 88 ? -5.189 -0.792 9.428 1.00 97.81 88 THR A CA 1
ATOM 697 C C . THR A 1 88 ? -5.448 0.039 8.176 1.00 97.81 88 THR A C 1
ATOM 699 O O . THR A 1 88 ? -6.467 -0.169 7.519 1.00 97.81 88 THR A O 1
ATOM 702 N N . GLY A 1 89 ? -4.500 0.893 7.781 1.00 97.25 89 GLY A N 1
ATOM 703 C CA . GLY A 1 89 ? -4.580 1.712 6.572 1.00 97.25 89 GLY A CA 1
ATOM 704 C C . GLY A 1 89 ? -4.795 0.877 5.309 1.00 97.25 89 GLY A C 1
ATOM 705 O O . GLY A 1 89 ? -5.697 1.174 4.527 1.00 97.25 89 GLY A O 1
ATOM 706 N N . PHE A 1 90 ? -4.048 -0.220 5.153 1.00 97.69 90 PHE A N 1
ATOM 707 C CA . PHE A 1 90 ? -4.173 -1.116 3.997 1.00 97.69 90 PHE A CA 1
ATOM 708 C C . PHE A 1 90 ? -5.523 -1.831 3.936 1.00 97.69 90 PHE A C 1
ATOM 710 O O . PHE A 1 90 ? -6.029 -2.104 2.849 1.00 97.69 90 PHE A O 1
ATOM 717 N N . ASN A 1 91 ? -6.116 -2.128 5.092 1.00 95.69 91 ASN A N 1
ATOM 718 C CA . ASN A 1 91 ? -7.412 -2.794 5.166 1.00 95.69 91 ASN A CA 1
ATOM 719 C C . ASN A 1 91 ? -8.601 -1.856 4.924 1.00 95.69 91 ASN A C 1
ATOM 721 O O . ASN A 1 91 ? -9.649 -2.328 4.487 1.00 95.69 91 ASN A O 1
ATOM 725 N N . ILE A 1 92 ? -8.472 -0.560 5.218 1.00 94.12 92 ILE A N 1
ATOM 726 C CA . ILE A 1 92 ? -9.609 0.378 5.182 1.00 94.12 92 ILE A CA 1
ATOM 727 C C . ILE A 1 92 ? -9.582 1.345 3.994 1.00 94.12 92 ILE A C 1
ATOM 729 O O . ILE A 1 92 ? -10.633 1.874 3.639 1.00 94.12 92 ILE A O 1
ATOM 733 N N . SER A 1 93 ? -8.420 1.593 3.375 1.00 95.31 93 SER A N 1
ATOM 734 C CA . SER A 1 93 ? -8.294 2.554 2.275 1.00 95.31 93 SER A CA 1
ATOM 735 C C . SER A 1 93 ? -7.255 2.127 1.237 1.00 95.31 93 SER A C 1
ATOM 737 O O . SER A 1 93 ? -6.049 2.139 1.489 1.00 95.31 93 SER A O 1
ATOM 739 N N . LEU A 1 94 ? -7.727 1.824 0.020 1.00 94.94 94 LEU A N 1
ATOM 740 C CA . LEU A 1 94 ? -6.855 1.535 -1.126 1.00 94.94 94 LEU A CA 1
ATOM 741 C C . LEU A 1 94 ? -5.940 2.723 -1.447 1.00 94.94 94 LEU A C 1
ATOM 743 O O . LEU A 1 94 ? -4.769 2.523 -1.730 1.00 94.94 94 LEU A O 1
ATOM 747 N N . ALA A 1 95 ? -6.442 3.955 -1.324 1.00 96.62 95 ALA A N 1
ATOM 748 C CA . ALA A 1 95 ? -5.652 5.153 -1.595 1.00 96.62 95 ALA A CA 1
ATOM 749 C C . ALA A 1 95 ? -4.493 5.325 -0.602 1.00 96.62 95 ALA A C 1
ATOM 751 O O . ALA A 1 95 ? -3.397 5.704 -1.000 1.00 96.62 95 ALA A O 1
ATOM 752 N N . VAL A 1 96 ? -4.706 5.001 0.681 1.00 97.31 96 VAL A N 1
ATOM 753 C CA . VAL A 1 96 ? -3.628 4.986 1.687 1.00 97.31 96 VAL A CA 1
ATOM 754 C C . VAL A 1 96 ? -2.606 3.903 1.352 1.00 97.31 96 VAL A C 1
ATOM 756 O O . VAL A 1 96 ? -1.409 4.176 1.368 1.00 97.31 96 VAL A O 1
ATOM 759 N N . ARG A 1 97 ? -3.059 2.690 1.011 1.00 97.94 97 ARG A N 1
ATOM 760 C CA . ARG A 1 97 ? -2.169 1.595 0.597 1.00 97.94 97 ARG A CA 1
ATOM 761 C C . ARG A 1 97 ? -1.305 1.993 -0.595 1.00 97.94 97 ARG A C 1
ATOM 763 O O . ARG A 1 97 ? -0.088 1.851 -0.537 1.00 97.94 97 ARG A O 1
ATOM 770 N N . ASP A 1 98 ? -1.931 2.504 -1.647 1.00 97.69 98 ASP A N 1
ATOM 771 C CA . ASP A 1 98 ? -1.255 2.834 -2.896 1.00 97.69 98 ASP A CA 1
ATOM 772 C C . ASP A 1 98 ? -0.293 4.017 -2.690 1.00 97.69 98 ASP A C 1
ATOM 774 O O . ASP A 1 98 ? 0.837 3.970 -3.165 1.00 97.69 98 ASP A O 1
ATOM 778 N N . ALA A 1 99 ? -0.662 5.016 -1.878 1.00 97.75 99 ALA A N 1
ATOM 779 C CA . ALA A 1 99 ? 0.239 6.102 -1.490 1.00 97.75 99 ALA A CA 1
ATOM 780 C C . ALA A 1 99 ? 1.498 5.599 -0.756 1.00 97.75 99 ALA A C 1
ATOM 782 O O . ALA A 1 99 ? 2.598 6.062 -1.049 1.00 97.75 99 ALA A O 1
ATOM 783 N N . ILE A 1 100 ? 1.367 4.628 0.156 1.00 98.06 100 ILE A N 1
ATOM 784 C CA . ILE A 1 100 ? 2.526 4.025 0.832 1.00 98.06 100 ILE A CA 1
ATOM 785 C C . ILE A 1 100 ? 3.367 3.197 -0.144 1.00 98.06 100 ILE A C 1
ATOM 787 O O . ILE A 1 100 ? 4.590 3.313 -0.112 1.00 98.06 100 ILE A O 1
ATOM 791 N N . ILE A 1 101 ? 2.754 2.431 -1.055 1.00 97.75 101 ILE A N 1
ATOM 792 C CA . ILE A 1 101 ? 3.485 1.714 -2.115 1.00 97.75 101 ILE A CA 1
ATOM 793 C C . ILE A 1 101 ? 4.340 2.688 -2.936 1.00 97.75 101 ILE A C 1
ATOM 795 O O . ILE A 1 101 ? 5.503 2.386 -3.195 1.00 97.75 101 ILE A O 1
ATOM 799 N N . MET A 1 102 ? 3.818 3.873 -3.278 1.00 96.94 102 MET A N 1
ATOM 800 C CA . MET A 1 102 ? 4.580 4.881 -4.028 1.00 96.94 102 MET A CA 1
ATOM 801 C C . MET A 1 102 ? 5.871 5.305 -3.315 1.00 96.94 102 MET A C 1
ATOM 803 O O . MET A 1 102 ? 6.880 5.495 -3.985 1.00 96.94 102 MET A O 1
ATOM 807 N N . THR A 1 103 ? 5.895 5.366 -1.978 1.00 96.62 103 THR A N 1
ATOM 808 C CA . THR A 1 103 ? 7.135 5.676 -1.227 1.00 96.62 103 THR A CA 1
ATOM 809 C C . THR A 1 103 ? 8.226 4.612 -1.393 1.00 96.62 103 THR A C 1
ATOM 811 O O . THR A 1 103 ? 9.407 4.885 -1.178 1.00 96.62 103 THR A O 1
ATOM 814 N N . VAL A 1 104 ? 7.836 3.395 -1.782 1.00 96.25 104 VAL A N 1
ATOM 815 C CA . VAL A 1 104 ? 8.731 2.248 -1.958 1.00 96.25 104 VAL A CA 1
ATOM 816 C C . VAL A 1 104 ? 9.204 2.131 -3.402 1.00 96.25 104 VAL A C 1
ATOM 818 O O . VAL A 1 104 ? 10.386 1.906 -3.627 1.00 96.25 104 VAL A O 1
ATOM 821 N N . VAL A 1 105 ? 8.298 2.268 -4.371 1.00 95.19 105 VAL A N 1
ATOM 822 C CA . VAL A 1 105 ? 8.606 1.943 -5.774 1.00 95.19 105 VAL A CA 1
ATOM 823 C C . VAL A 1 105 ? 9.013 3.142 -6.622 1.00 95.19 105 VAL A C 1
ATOM 825 O O . VAL A 1 105 ? 9.696 2.959 -7.624 1.00 95.19 105 VAL A O 1
ATOM 828 N N . ALA A 1 106 ? 8.595 4.355 -6.253 1.00 94.00 106 ALA A N 1
ATOM 829 C CA . ALA A 1 106 ? 8.944 5.551 -7.007 1.00 94.00 106 ALA A CA 1
ATOM 830 C C . ALA A 1 106 ? 10.276 6.148 -6.551 1.00 94.00 106 ALA A C 1
ATOM 832 O O . ALA A 1 106 ? 10.667 6.046 -5.382 1.00 94.00 106 ALA A O 1
ATOM 833 N N . ASP A 1 107 ? 10.930 6.838 -7.484 1.00 91.38 107 ASP A N 1
ATOM 834 C CA . ASP A 1 107 ? 12.120 7.626 -7.196 1.00 91.38 107 ASP A CA 1
ATOM 835 C C . ASP A 1 107 ? 11.793 8.693 -6.138 1.00 91.38 107 ASP A C 1
ATOM 837 O O . ASP A 1 107 ? 10.796 9.415 -6.219 1.00 91.38 107 ASP A O 1
ATOM 841 N N . GLU A 1 108 ? 12.637 8.773 -5.112 1.00 91.25 108 GLU A N 1
ATOM 842 C CA . GLU A 1 108 ? 12.416 9.634 -3.950 1.00 91.25 108 GLU A CA 1
ATOM 843 C C . GLU A 1 108 ? 12.477 11.133 -4.275 1.00 91.25 108 GLU A C 1
ATOM 845 O O . GLU A 1 108 ? 11.886 11.944 -3.570 1.00 91.25 108 GLU A O 1
ATOM 850 N N . SER A 1 109 ? 13.129 11.522 -5.373 1.00 91.44 109 SER A N 1
ATOM 851 C CA . SER A 1 109 ? 13.137 12.906 -5.854 1.00 91.44 109 SER A CA 1
ATOM 852 C C . SER A 1 109 ? 11.793 13.354 -6.441 1.00 91.44 109 SER A C 1
ATOM 854 O O . SER A 1 109 ? 11.581 14.552 -6.641 1.00 91.44 109 SER A O 1
ATOM 856 N N . GLN A 1 110 ? 10.879 12.417 -6.722 1.00 91.94 110 GLN A N 1
ATOM 857 C CA . GLN A 1 110 ? 9.600 12.696 -7.377 1.00 91.94 110 GLN A CA 1
ATOM 858 C C . GLN A 1 110 ? 8.460 13.005 -6.401 1.00 91.94 110 GLN A C 1
ATOM 860 O O . GLN A 1 110 ? 7.381 13.417 -6.839 1.00 91.94 110 GLN A O 1
ATOM 865 N N . TRP A 1 111 ? 8.659 12.815 -5.095 1.00 95.06 111 TRP A N 1
ATOM 866 C CA . TRP A 1 111 ? 7.610 13.012 -4.101 1.00 95.06 111 TRP A CA 1
ATOM 867 C C . TRP A 1 111 ? 8.130 13.656 -2.814 1.00 95.06 111 TRP A C 1
ATOM 869 O O . TRP A 1 111 ? 9.287 13.534 -2.430 1.00 95.06 111 TRP A O 1
ATOM 879 N N . ASP A 1 112 ? 7.222 14.336 -2.125 1.00 95.75 112 ASP A N 1
ATOM 880 C CA . ASP A 1 112 ? 7.382 14.789 -0.748 1.00 95.75 112 ASP A CA 1
ATOM 881 C C . ASP A 1 112 ? 6.163 14.344 0.077 1.00 95.75 112 ASP A C 1
ATOM 883 O O . ASP A 1 112 ? 5.231 13.714 -0.437 1.00 95.75 112 ASP A O 1
ATOM 887 N N . GLU A 1 113 ? 6.145 14.663 1.372 1.00 95.25 113 GLU A N 1
ATOM 888 C CA . GLU A 1 113 ? 5.023 14.309 2.248 1.00 95.25 113 GLU A CA 1
ATOM 889 C C . GLU A 1 113 ? 3.679 14.875 1.761 1.00 95.25 113 GLU A C 1
ATOM 891 O O . GLU A 1 113 ? 2.635 14.238 1.920 1.00 95.25 113 GLU A O 1
ATOM 896 N N . GLY A 1 114 ? 3.694 16.049 1.124 1.00 96.31 114 GLY A N 1
ATOM 897 C CA . GLY A 1 114 ? 2.509 16.674 0.550 1.00 96.31 114 GLY A CA 1
ATOM 898 C C . GLY A 1 114 ? 1.963 15.884 -0.637 1.00 96.31 114 GLY A C 1
ATOM 899 O O . GLY A 1 114 ? 0.754 15.663 -0.718 1.00 96.31 114 GLY A O 1
ATOM 900 N N . VAL A 1 115 ? 2.836 15.410 -1.529 1.00 97.00 115 VAL A N 1
ATOM 901 C CA . VAL A 1 115 ? 2.464 14.555 -2.669 1.00 97.00 115 VAL A CA 1
ATOM 902 C C . VAL A 1 115 ? 1.837 13.245 -2.185 1.00 97.00 115 VAL A C 1
ATOM 904 O O . VAL A 1 115 ? 0.731 12.905 -2.610 1.00 97.00 115 VAL A O 1
ATOM 907 N N . ILE A 1 116 ? 2.478 12.552 -1.240 1.00 97.88 116 ILE A N 1
ATOM 908 C CA . ILE A 1 116 ? 1.970 11.283 -0.690 1.00 97.88 116 ILE A CA 1
ATOM 909 C C . ILE A 1 116 ? 0.639 11.487 0.050 1.00 97.88 116 ILE A C 1
ATOM 911 O O . ILE A 1 116 ? -0.300 10.706 -0.114 1.00 97.88 116 ILE A O 1
ATOM 915 N N . SER A 1 117 ? 0.505 12.578 0.808 1.00 97.62 117 SER A N 1
ATOM 916 C CA . SER A 1 117 ? -0.755 12.936 1.469 1.00 97.62 117 SER A CA 1
ATOM 917 C C . SER A 1 117 ? -1.880 13.192 0.461 1.00 97.62 117 SER A C 1
ATOM 919 O O . SER A 1 117 ? -2.998 12.699 0.634 1.00 97.62 117 SER A O 1
ATOM 921 N N . ARG A 1 118 ? -1.591 13.884 -0.650 1.00 97.31 118 ARG A N 1
ATOM 922 C CA . ARG A 1 118 ? -2.566 14.118 -1.727 1.00 97.31 118 ARG A CA 1
ATOM 923 C C . ARG A 1 118 ? -3.006 12.829 -2.411 1.00 97.31 118 ARG A C 1
ATOM 925 O O . ARG A 1 118 ? -4.195 12.698 -2.693 1.00 97.31 118 ARG A O 1
ATOM 932 N N . PHE A 1 119 ? -2.094 11.885 -2.638 1.00 97.88 119 PHE A N 1
ATOM 933 C CA . PHE A 1 119 ? -2.430 10.565 -3.180 1.00 97.88 119 PHE A CA 1
ATOM 934 C C . PHE A 1 119 ? -3.464 9.834 -2.321 1.00 97.88 119 PHE A C 1
ATOM 936 O O . PHE A 1 119 ? -4.436 9.301 -2.852 1.00 97.88 119 PHE A O 1
ATOM 943 N N . ALA A 1 120 ? -3.311 9.872 -0.998 1.00 97.44 120 ALA A N 1
ATOM 944 C CA . ALA A 1 120 ? -4.261 9.234 -0.095 1.00 97.44 120 ALA A CA 1
ATOM 945 C C . ALA A 1 120 ? -5.585 10.006 0.043 1.00 97.44 120 ALA A C 1
ATOM 947 O O . ALA A 1 120 ? -6.649 9.394 0.147 1.00 97.44 120 ALA A O 1
ATOM 948 N N . ALA A 1 121 ? -5.532 11.340 0.078 1.00 97.50 121 ALA A N 1
ATOM 949 C CA . ALA A 1 121 ? -6.688 12.184 0.380 1.00 97.50 121 ALA A CA 1
ATOM 950 C C . ALA A 1 121 ? -7.578 12.486 -0.832 1.00 97.50 121 ALA A C 1
ATOM 952 O O . ALA A 1 121 ? -8.795 12.612 -0.685 1.00 97.50 121 ALA A O 1
ATOM 953 N N . HIS A 1 122 ? -6.984 12.589 -2.022 1.00 97.06 122 HIS A N 1
ATOM 954 C CA . HIS A 1 122 ? -7.645 13.054 -3.242 1.00 97.06 122 HIS A CA 1
ATOM 955 C C . HIS A 1 122 ? -7.398 12.134 -4.457 1.00 97.06 122 HIS A C 1
ATOM 957 O O . HIS A 1 122 ? -7.111 12.624 -5.549 1.00 97.06 122 HIS A O 1
ATOM 963 N N . PRO A 1 123 ? -7.538 10.798 -4.331 1.00 94.44 123 PRO A N 1
ATOM 964 C CA . PRO A 1 123 ? -7.158 9.842 -5.382 1.00 94.44 123 PRO A CA 1
ATOM 965 C C . PRO A 1 123 ? -7.979 9.960 -6.679 1.00 94.44 123 PRO A C 1
ATOM 967 O O . PRO A 1 123 ? -7.578 9.441 -7.717 1.00 94.44 123 PRO A O 1
ATOM 970 N N . HIS A 1 124 ? -9.148 10.607 -6.632 1.00 94.69 124 HIS A N 1
ATOM 971 C CA . HIS A 1 124 ? -10.043 10.771 -7.784 1.00 94.69 124 HIS A CA 1
ATOM 972 C C . HIS A 1 124 ? -9.898 12.123 -8.487 1.00 94.69 124 HIS A C 1
ATOM 974 O O . HIS A 1 124 ? -10.505 12.329 -9.544 1.00 94.69 124 HIS A O 1
ATOM 980 N N . ASP A 1 125 ? -9.098 13.033 -7.932 1.00 97.31 125 ASP A N 1
ATOM 981 C CA . ASP A 1 125 ? -8.787 14.287 -8.600 1.00 97.31 125 ASP A CA 1
ATOM 982 C C . ASP A 1 125 ? -7.924 13.979 -9.826 1.00 97.31 125 ASP A C 1
ATOM 984 O O . ASP A 1 125 ? -6.948 13.229 -9.762 1.00 97.31 125 ASP A O 1
ATOM 988 N N . LYS A 1 126 ? -8.313 14.523 -10.983 1.00 96.00 126 LYS A N 1
ATOM 989 C CA . LYS A 1 126 ? -7.708 14.150 -12.272 1.00 96.00 126 LYS A CA 1
ATOM 990 C C . LYS A 1 126 ? -6.204 14.408 -12.312 1.00 96.00 126 LYS A C 1
ATOM 992 O O . LYS A 1 126 ? -5.476 13.614 -12.896 1.00 96.00 126 LYS A O 1
ATOM 997 N N . ASP A 1 127 ? -5.750 15.508 -11.722 1.00 96.31 127 ASP A N 1
ATOM 998 C CA . ASP A 1 127 ? -4.333 15.860 -11.645 1.00 96.31 127 ASP A CA 1
ATOM 999 C C . ASP A 1 127 ? -3.562 14.922 -10.709 1.00 96.31 127 ASP A C 1
ATOM 1001 O O . ASP A 1 127 ? -2.447 14.524 -11.037 1.00 96.31 127 ASP A O 1
ATOM 1005 N N . VAL A 1 128 ? -4.172 14.505 -9.597 1.00 95.94 128 VAL A N 1
ATOM 1006 C CA . VAL A 1 128 ? -3.584 13.548 -8.647 1.00 95.94 128 VAL A CA 1
ATOM 1007 C C . VAL A 1 128 ? -3.456 12.163 -9.284 1.00 95.94 128 VAL A C 1
ATOM 1009 O O . VAL A 1 128 ? -2.373 11.581 -9.271 1.00 95.94 128 VAL A O 1
ATOM 1012 N N . ALA A 1 129 ? -4.524 11.665 -9.912 1.00 95.62 129 ALA A N 1
ATOM 1013 C CA . ALA A 1 129 ? -4.513 10.384 -10.615 1.00 95.62 129 ALA A CA 1
ATOM 1014 C C . ALA A 1 129 ? -3.505 10.378 -11.776 1.00 95.62 129 ALA A C 1
ATOM 1016 O O . ALA A 1 129 ? -2.755 9.416 -11.948 1.00 95.62 129 ALA A O 1
ATOM 1017 N N . GLN A 1 130 ? -3.440 11.472 -12.544 1.00 96.62 130 GLN A N 1
ATOM 1018 C CA . GLN A 1 130 ? -2.457 11.618 -13.615 1.00 96.62 130 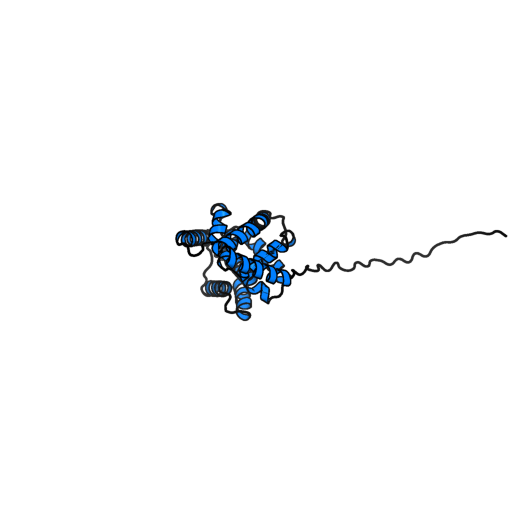GLN A CA 1
ATOM 1019 C C . GLN A 1 130 ? -1.027 11.652 -13.068 1.00 96.62 130 GLN A C 1
ATOM 1021 O O . GLN A 1 130 ? -0.154 10.999 -13.629 1.00 96.62 130 GLN A O 1
ATOM 1026 N N . SER A 1 131 ? -0.785 12.382 -11.976 1.00 96.00 131 SER A N 1
ATOM 1027 C CA . SER A 1 131 ? 0.531 12.464 -11.338 1.00 96.00 131 SER A CA 1
ATOM 1028 C C . SER A 1 131 ? 1.003 11.098 -10.839 1.00 96.00 131 SER A C 1
ATOM 1030 O O . SER A 1 131 ? 2.124 10.702 -11.156 1.00 96.00 131 SER A O 1
ATOM 1032 N N . MET A 1 132 ? 0.143 10.351 -10.142 1.00 96.38 132 MET A N 1
ATOM 1033 C CA . MET A 1 132 ? 0.461 8.998 -9.684 1.00 96.38 132 MET A CA 1
ATOM 1034 C C . MET A 1 132 ? 0.734 8.057 -10.864 1.00 96.38 132 MET A C 1
ATOM 1036 O O . MET A 1 132 ? 1.724 7.332 -10.850 1.00 96.38 132 MET A O 1
ATOM 1040 N N . SER A 1 133 ? -0.099 8.098 -11.911 1.00 95.75 133 SER A N 1
ATOM 1041 C CA . SER A 1 133 ? 0.088 7.267 -13.106 1.00 95.75 133 SER A CA 1
ATOM 1042 C C . SER A 1 133 ? 1.403 7.574 -13.823 1.00 95.75 133 SER A C 1
ATOM 1044 O O . SER A 1 133 ? 2.103 6.641 -14.210 1.00 95.75 133 SER A O 1
ATOM 1046 N N . THR A 1 134 ? 1.761 8.850 -13.981 1.00 96.25 134 THR A N 1
ATOM 1047 C CA . THR A 1 134 ? 3.037 9.256 -14.584 1.00 96.25 134 THR A CA 1
ATOM 1048 C C . THR A 1 134 ? 4.223 8.776 -13.748 1.00 96.25 134 THR A C 1
ATOM 1050 O O . THR A 1 134 ? 5.168 8.230 -14.306 1.00 96.25 134 THR A O 1
ATOM 1053 N N . MET A 1 135 ? 4.160 8.931 -12.423 1.00 96.00 135 MET A N 1
ATOM 1054 C CA . MET A 1 135 ? 5.218 8.499 -11.504 1.00 96.00 135 MET A CA 1
ATOM 1055 C C . MET A 1 135 ? 5.411 6.978 -11.535 1.00 96.00 135 MET A C 1
ATOM 1057 O O . MET A 1 135 ? 6.531 6.498 -11.670 1.00 96.00 135 MET A O 1
ATOM 1061 N N . LEU A 1 136 ? 4.315 6.216 -11.483 1.00 94.44 136 LEU A N 1
ATOM 1062 C CA . LEU A 1 136 ? 4.369 4.758 -11.557 1.00 94.44 136 LEU A CA 1
ATOM 1063 C C . LEU A 1 136 ? 4.870 4.273 -12.923 1.00 94.44 136 LEU A C 1
ATOM 1065 O O . LEU A 1 136 ? 5.630 3.316 -12.975 1.00 94.44 136 LEU A O 1
ATOM 1069 N N . THR A 1 137 ? 4.479 4.937 -14.016 1.00 95.19 137 THR A N 1
ATOM 1070 C CA . THR A 1 137 ? 4.968 4.601 -15.366 1.00 95.19 137 THR A CA 1
ATOM 1071 C C . THR A 1 137 ? 6.470 4.837 -15.471 1.00 95.19 137 THR A C 1
ATOM 1073 O O . THR A 1 137 ? 7.184 3.955 -15.929 1.00 95.19 137 THR A O 1
ATOM 1076 N N . ALA A 1 138 ? 6.959 5.979 -14.976 1.00 94.50 138 ALA A N 1
ATOM 1077 C CA . ALA A 1 138 ? 8.389 6.268 -14.941 1.00 94.50 138 ALA A CA 1
ATOM 1078 C C . ALA A 1 138 ? 9.156 5.211 -14.130 1.00 94.50 138 ALA A C 1
ATOM 1080 O O . ALA A 1 138 ? 10.135 4.663 -14.618 1.00 94.50 138 ALA A O 1
ATOM 1081 N N . ALA A 1 139 ? 8.666 4.858 -12.938 1.00 93.81 139 ALA A N 1
ATOM 1082 C CA . ALA A 1 139 ? 9.269 3.816 -12.107 1.00 93.81 139 ALA A CA 1
ATOM 1083 C C . ALA A 1 139 ? 9.236 2.420 -12.761 1.00 93.81 139 ALA A C 1
ATOM 1085 O O . ALA A 1 139 ? 10.128 1.604 -12.543 1.00 93.81 139 ALA A O 1
ATOM 1086 N N . PHE A 1 140 ? 8.206 2.132 -13.559 1.00 93.44 140 PHE A N 1
ATOM 1087 C CA . PHE A 1 140 ? 8.062 0.863 -14.269 1.00 93.44 140 PHE A CA 1
ATOM 1088 C C . PHE A 1 140 ? 9.015 0.749 -15.467 1.00 93.44 140 PHE A C 1
ATOM 1090 O O . PHE A 1 140 ? 9.504 -0.339 -15.764 1.00 93.44 140 PHE A O 1
ATOM 1097 N N . GLU A 1 141 ? 9.265 1.859 -16.162 1.00 93.50 141 GLU A N 1
ATOM 1098 C CA . GLU A 1 141 ? 10.161 1.935 -17.322 1.00 93.50 141 GLU A CA 1
ATOM 1099 C C . GLU A 1 141 ? 11.636 2.119 -16.931 1.00 93.50 141 GLU A C 1
ATOM 1101 O O . GLU A 1 141 ? 12.515 1.901 -17.767 1.00 93.50 141 GLU A O 1
ATOM 1106 N N . GLU A 1 142 ? 11.918 2.485 -15.678 1.00 89.12 142 GLU A N 1
ATOM 1107 C CA . GLU A 1 142 ? 13.278 2.687 -15.186 1.00 89.12 142 GLU A CA 1
ATOM 1108 C C . GLU A 1 142 ? 14.067 1.354 -15.152 1.00 89.12 142 GLU A C 1
ATOM 1110 O O . GLU A 1 142 ? 13.619 0.379 -14.524 1.00 89.12 142 GLU A O 1
ATOM 1115 N N . PRO A 1 143 ? 15.240 1.286 -15.817 1.00 81.62 143 PRO A N 1
ATOM 1116 C CA . PRO A 1 143 ? 16.100 0.100 -15.827 1.00 81.62 143 PRO A CA 1
ATOM 1117 C C . PRO A 1 143 ? 16.771 -0.201 -14.483 1.00 81.62 143 PRO A C 1
ATOM 1119 O O . PRO A 1 143 ? 17.192 -1.337 -14.273 1.00 81.62 143 PRO A O 1
ATOM 1122 N N . GLU A 1 144 ? 16.866 0.773 -13.577 1.00 79.69 144 GLU A N 1
ATOM 1123 C CA . GLU A 1 144 ? 17.413 0.597 -12.231 1.00 79.69 144 GLU A CA 1
ATOM 1124 C C . GLU A 1 144 ? 16.336 0.829 -11.161 1.00 79.69 144 GLU A C 1
ATOM 1126 O O . GLU A 1 144 ? 15.500 1.720 -11.254 1.00 79.69 144 GLU A O 1
ATOM 1131 N N . SER A 1 145 ? 16.341 0.029 -10.097 1.00 81.50 145 SER A N 1
ATOM 1132 C CA . SER A 1 145 ? 15.441 0.234 -8.959 1.00 81.50 145 SER A CA 1
ATOM 1133 C C . SER A 1 145 ? 16.213 0.144 -7.654 1.00 81.50 145 SER A C 1
ATOM 1135 O O . SER A 1 145 ? 17.212 -0.573 -7.554 1.00 81.50 145 SER A O 1
ATOM 1137 N N . ASP A 1 146 ? 15.733 0.845 -6.627 1.00 82.38 146 ASP A N 1
ATOM 1138 C CA . ASP A 1 146 ? 16.214 0.670 -5.259 1.00 82.38 146 ASP A CA 1
ATOM 1139 C C . ASP A 1 146 ? 15.701 -0.670 -4.706 1.00 82.38 146 ASP A C 1
ATOM 1141 O O . ASP A 1 146 ? 14.724 -0.759 -3.952 1.00 82.38 146 ASP A O 1
ATOM 1145 N N . GLU A 1 147 ? 16.372 -1.749 -5.113 1.00 85.19 147 GLU A N 1
ATOM 1146 C CA . GLU A 1 147 ? 16.018 -3.106 -4.711 1.00 85.19 147 GLU A CA 1
ATOM 1147 C C . GLU A 1 147 ? 16.082 -3.262 -3.185 1.00 85.19 147 GLU A C 1
ATOM 1149 O O . GLU A 1 147 ? 15.246 -3.943 -2.587 1.00 85.19 147 GLU A O 1
ATOM 1154 N N . ARG A 1 148 ? 17.025 -2.568 -2.534 1.00 88.31 148 ARG A N 1
ATOM 1155 C CA . ARG A 1 148 ? 17.214 -2.619 -1.078 1.00 88.31 148 ARG A CA 1
ATOM 1156 C C . ARG A 1 148 ? 15.974 -2.125 -0.348 1.00 88.31 148 ARG A C 1
ATOM 1158 O O . ARG A 1 148 ? 15.546 -2.761 0.614 1.00 88.31 148 ARG A O 1
ATOM 1165 N N . ARG A 1 149 ? 15.366 -1.036 -0.821 1.00 91.62 149 ARG A N 1
ATOM 1166 C CA . ARG A 1 149 ? 14.120 -0.504 -0.259 1.00 91.62 149 ARG A CA 1
ATOM 1167 C C . ARG A 1 149 ? 12.977 -1.507 -0.377 1.00 91.62 149 ARG A C 1
ATOM 1169 O O . ARG A 1 149 ? 12.291 -1.770 0.611 1.00 91.62 149 ARG A O 1
ATOM 1176 N N . CYS A 1 150 ? 12.813 -2.126 -1.546 1.00 93.62 150 CYS A N 1
ATOM 1177 C CA . CYS A 1 150 ? 11.775 -3.136 -1.764 1.00 93.62 150 CYS A CA 1
ATOM 1178 C C . CYS A 1 150 ? 11.983 -4.394 -0.900 1.00 93.62 150 CYS A C 1
ATOM 1180 O O . CYS A 1 150 ? 11.027 -4.867 -0.278 1.00 93.62 150 CYS A O 1
ATOM 1182 N N . VAL A 1 151 ? 13.213 -4.922 -0.817 1.00 93.69 151 VAL A N 1
ATOM 1183 C CA . VAL A 1 151 ? 13.577 -6.052 0.066 1.00 93.69 151 VAL A CA 1
ATOM 1184 C C . VAL A 1 151 ? 13.202 -5.730 1.505 1.00 93.69 151 VAL A C 1
ATOM 1186 O O . VAL A 1 151 ? 12.470 -6.480 2.147 1.00 93.69 151 VAL A O 1
ATOM 1189 N N . ARG A 1 152 ? 13.649 -4.573 1.988 1.00 94.88 152 ARG A N 1
ATOM 1190 C CA . ARG A 1 152 ? 13.491 -4.175 3.380 1.00 94.88 152 ARG A CA 1
ATOM 1191 C C . ARG A 1 152 ? 12.026 -4.020 3.777 1.00 94.88 152 ARG A C 1
ATOM 1193 O O . ARG A 1 152 ? 11.618 -4.484 4.840 1.00 94.88 152 ARG A O 1
ATOM 1200 N N . VAL A 1 153 ? 11.205 -3.418 2.913 1.00 97.19 153 VAL A N 1
ATOM 1201 C CA . VAL A 1 153 ? 9.757 -3.352 3.154 1.00 97.19 153 VAL A CA 1
ATOM 1202 C C . VAL A 1 153 ? 9.138 -4.747 3.132 1.00 97.19 153 VAL A C 1
ATOM 1204 O O . VAL A 1 153 ? 8.342 -5.060 4.011 1.00 97.19 153 VAL A O 1
ATOM 1207 N N . THR A 1 154 ? 9.530 -5.614 2.198 1.00 96.75 154 THR A N 1
ATOM 1208 C CA . THR A 1 154 ? 9.040 -7.003 2.137 1.00 96.75 154 THR A CA 1
ATOM 1209 C C . THR A 1 154 ? 9.323 -7.757 3.447 1.00 96.75 154 THR A C 1
ATOM 1211 O O . THR A 1 154 ? 8.425 -8.410 3.979 1.00 96.75 154 THR A O 1
ATOM 1214 N N . GLU A 1 155 ? 10.523 -7.615 4.019 1.00 95.75 155 GLU A N 1
ATOM 1215 C CA . GLU A 1 155 ? 10.913 -8.215 5.307 1.00 95.75 155 GLU A CA 1
ATOM 1216 C C . GLU A 1 155 ? 10.109 -7.668 6.495 1.00 95.75 155 GLU A C 1
ATOM 1218 O O . GLU A 1 155 ? 9.678 -8.432 7.367 1.00 95.75 155 GLU A O 1
ATOM 1223 N N . LEU A 1 156 ? 9.852 -6.356 6.524 1.00 97.69 156 LEU A N 1
ATOM 1224 C CA . LEU A 1 156 ? 8.977 -5.757 7.530 1.00 97.69 156 LEU A CA 1
ATOM 1225 C C . LEU A 1 156 ? 7.555 -6.305 7.421 1.00 97.69 156 LEU A C 1
ATOM 1227 O O . LEU A 1 156 ? 6.986 -6.711 8.433 1.00 97.69 156 LEU A O 1
ATOM 1231 N N . LEU A 1 157 ? 6.978 -6.344 6.217 1.00 97.94 157 LEU A N 1
ATOM 1232 C CA . LEU A 1 157 ? 5.624 -6.860 6.024 1.00 97.94 157 LEU A CA 1
ATOM 1233 C C . LEU A 1 157 ? 5.547 -8.338 6.435 1.00 97.94 157 LEU A C 1
ATOM 1235 O O . LEU A 1 157 ? 4.636 -8.721 7.168 1.00 97.94 157 LEU A O 1
ATOM 1239 N N . HIS A 1 158 ? 6.535 -9.154 6.067 1.00 96.75 158 HIS A N 1
ATOM 1240 C CA . HIS A 1 158 ? 6.626 -10.537 6.536 1.00 96.75 158 HIS A CA 1
ATOM 1241 C C . HIS A 1 158 ? 6.643 -10.623 8.072 1.00 96.75 158 HIS A C 1
ATOM 1243 O O . HIS A 1 158 ? 5.879 -11.389 8.663 1.00 96.75 158 HIS A O 1
ATOM 1249 N N . THR A 1 159 ? 7.446 -9.777 8.722 1.00 96.56 159 THR A N 1
ATOM 1250 C CA . THR A 1 159 ? 7.532 -9.701 10.187 1.00 96.56 159 THR A CA 1
ATOM 1251 C C . THR A 1 159 ? 6.189 -9.335 10.819 1.00 96.56 159 THR A C 1
ATOM 1253 O O . THR A 1 159 ? 5.732 -10.034 11.721 1.00 96.56 159 THR A O 1
ATOM 1256 N N . ILE A 1 160 ? 5.520 -8.287 10.327 1.00 97.25 160 ILE A N 1
ATOM 1257 C CA . ILE A 1 160 ? 4.192 -7.868 10.804 1.00 97.25 160 ILE A CA 1
ATOM 1258 C C . ILE A 1 160 ? 3.177 -9.000 10.619 1.00 97.25 160 ILE A C 1
ATOM 1260 O O . ILE A 1 160 ? 2.388 -9.283 11.521 1.00 97.25 160 ILE A O 1
ATOM 1264 N N . SER A 1 161 ? 3.214 -9.681 9.468 1.00 96.44 161 SER A N 1
ATOM 1265 C CA . SER A 1 161 ? 2.282 -10.765 9.162 1.00 96.44 161 SER A CA 1
ATOM 1266 C C . SER A 1 161 ? 2.399 -11.940 10.132 1.00 96.44 161 SER A C 1
ATOM 1268 O O . SER A 1 161 ? 1.392 -12.586 10.400 1.00 96.44 161 SER A O 1
ATOM 1270 N N . GLY A 1 162 ? 3.593 -12.223 10.661 1.00 95.62 162 GLY A N 1
ATOM 1271 C CA . GLY A 1 162 ? 3.801 -13.274 11.661 1.00 95.62 162 GLY A CA 1
ATOM 1272 C C . GLY A 1 162 ? 3.341 -12.900 13.076 1.00 95.62 162 GLY A C 1
ATOM 1273 O O . GLY A 1 162 ? 3.316 -13.758 13.956 1.00 95.62 162 GLY A O 1
ATOM 1274 N N . ARG A 1 163 ? 2.984 -11.631 13.317 1.00 96.12 163 ARG A N 1
ATOM 1275 C CA . ARG A 1 163 ? 2.576 -11.100 14.632 1.00 96.12 163 ARG A CA 1
ATOM 1276 C C . ARG A 1 163 ? 1.066 -10.898 14.765 1.00 96.12 163 ARG A C 1
ATOM 1278 O O . ARG A 1 163 ? 0.616 -10.456 15.821 1.00 96.12 163 ARG A O 1
ATOM 1285 N N . LEU A 1 164 ? 0.301 -11.179 13.711 1.00 96.00 164 LEU A N 1
ATOM 1286 C CA . LEU A 1 164 ? -1.139 -10.941 13.620 1.00 96.00 164 LEU A CA 1
ATOM 1287 C C . LEU A 1 164 ? -1.871 -12.158 13.034 1.00 96.00 164 LEU A C 1
ATOM 1289 O O . LEU A 1 164 ? -1.270 -12.926 12.281 1.00 96.00 164 LEU A O 1
ATOM 1293 N N . PRO A 1 165 ? -3.176 -12.319 13.319 1.00 94.88 165 PRO A N 1
ATOM 1294 C CA . PRO A 1 165 ? -4.006 -13.316 12.650 1.00 94.88 165 PRO A CA 1
ATOM 1295 C C . PRO A 1 165 ? -4.020 -13.136 11.122 1.00 94.88 165 PRO A C 1
ATOM 1297 O O . PRO A 1 165 ? -3.988 -12.011 10.610 1.00 94.88 165 PRO A O 1
ATOM 1300 N N . ALA A 1 166 ? -4.100 -14.246 10.382 1.00 92.38 166 ALA A N 1
ATOM 1301 C CA . ALA A 1 166 ? -4.017 -14.259 8.917 1.00 92.38 166 ALA A CA 1
ATOM 1302 C C . ALA A 1 166 ? -5.118 -13.412 8.251 1.00 92.38 166 ALA A C 1
ATOM 1304 O O . ALA A 1 166 ? -4.896 -12.771 7.218 1.00 92.38 166 ALA A O 1
ATOM 1305 N N . GLU A 1 167 ? -6.296 -13.355 8.868 1.00 93.00 167 GLU A N 1
ATOM 1306 C CA . GLU A 1 167 ? -7.441 -12.579 8.411 1.00 93.00 167 GLU A CA 1
ATOM 1307 C C . GLU A 1 167 ? -7.195 -11.067 8.412 1.00 93.00 167 GLU A C 1
ATOM 1309 O O . GLU A 1 167 ? -7.742 -10.362 7.560 1.00 93.00 167 GLU A O 1
ATOM 1314 N N . CYS A 1 168 ? -6.349 -10.571 9.319 1.00 95.25 168 CYS A N 1
ATOM 1315 C CA . CYS A 1 168 ? -5.993 -9.158 9.417 1.00 95.25 168 CYS A CA 1
ATOM 1316 C C . CYS A 1 168 ? -4.926 -8.760 8.389 1.00 95.25 168 CYS A C 1
ATOM 1318 O O . CYS A 1 168 ? -4.771 -7.577 8.085 1.00 95.25 168 CYS A O 1
ATOM 1320 N N . THR A 1 169 ? -4.182 -9.728 7.850 1.00 96.81 169 THR A N 1
ATOM 1321 C CA . THR A 1 169 ? -2.965 -9.475 7.067 1.00 96.81 169 THR A CA 1
ATOM 1322 C C . THR A 1 169 ? -3.142 -9.721 5.574 1.00 96.81 169 THR A C 1
ATOM 1324 O O . THR A 1 169 ? -2.179 -9.564 4.834 1.00 96.81 169 THR A O 1
ATOM 1327 N N . ARG A 1 170 ? -4.344 -10.054 5.079 1.00 97.38 170 ARG A N 1
ATOM 1328 C CA . ARG A 1 170 ? -4.576 -10.344 3.645 1.00 97.38 170 ARG A CA 1
ATOM 1329 C C . ARG A 1 170 ? -4.120 -9.216 2.717 1.00 97.38 170 ARG A C 1
ATOM 1331 O O . ARG A 1 170 ? -3.368 -9.458 1.778 1.00 97.38 170 ARG A O 1
ATOM 1338 N N . GLN A 1 171 ? -4.522 -7.974 3.004 1.00 97.75 171 GLN A N 1
ATOM 1339 C CA . GLN A 1 171 ? -4.093 -6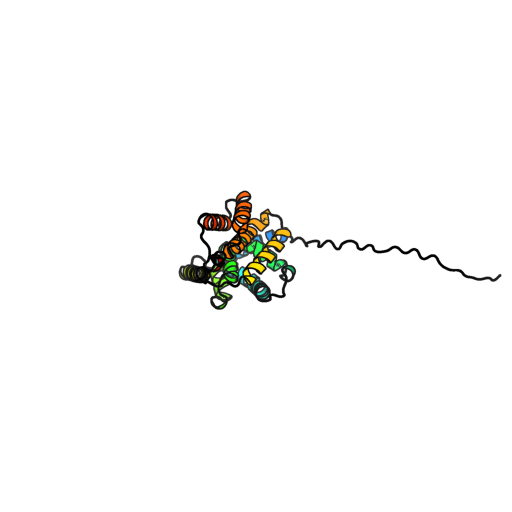.809 2.215 1.00 97.75 171 GLN A CA 1
ATOM 1340 C C . GLN A 1 171 ? -2.584 -6.578 2.330 1.00 97.75 171 GLN A C 1
ATOM 1342 O O . GLN A 1 171 ? -1.927 -6.308 1.332 1.00 97.75 171 GLN A O 1
ATOM 1347 N N . LEU A 1 172 ? -2.015 -6.750 3.525 1.00 97.94 172 LEU A N 1
ATOM 1348 C CA . LEU A 1 172 ? -0.577 -6.628 3.750 1.00 97.94 172 LEU A CA 1
ATOM 1349 C C . LEU A 1 172 ? 0.220 -7.690 2.970 1.00 97.94 172 LEU A C 1
ATOM 1351 O O . LEU A 1 172 ? 1.218 -7.362 2.333 1.00 97.94 172 LEU A O 1
ATOM 1355 N N . ARG A 1 173 ? -0.246 -8.943 2.947 1.00 98.31 173 ARG A N 1
ATOM 1356 C CA . ARG A 1 173 ? 0.345 -10.031 2.158 1.00 98.31 173 ARG A CA 1
ATOM 1357 C C . ARG A 1 173 ? 0.207 -9.786 0.656 1.00 98.31 173 ARG A C 1
ATOM 1359 O O . ARG A 1 173 ? 1.128 -10.101 -0.087 1.00 98.31 173 ARG A O 1
ATOM 1366 N N . ALA A 1 174 ? -0.873 -9.147 0.207 1.00 98.56 174 ALA A N 1
ATOM 1367 C CA . ALA A 1 174 ? -0.996 -8.713 -1.184 1.00 98.56 174 ALA A CA 1
ATOM 1368 C C . ALA A 1 174 ? 0.008 -7.608 -1.553 1.00 98.56 174 ALA A C 1
ATOM 1370 O O . ALA A 1 174 ? 0.562 -7.642 -2.648 1.00 98.56 174 ALA A O 1
ATOM 1371 N N . VAL A 1 175 ? 0.285 -6.658 -0.649 1.00 98.62 175 VAL A N 1
ATOM 1372 C CA . VAL A 1 175 ? 1.358 -5.664 -0.851 1.00 98.62 175 VAL A CA 1
ATOM 1373 C C . VAL A 1 175 ? 2.721 -6.352 -0.914 1.00 98.62 175 VAL A C 1
ATOM 1375 O O . VAL A 1 175 ? 3.519 -6.046 -1.792 1.00 98.62 175 VAL A O 1
ATOM 1378 N N . MET A 1 176 ? 2.974 -7.329 -0.042 1.00 98.25 176 MET A N 1
ATOM 1379 C CA . MET A 1 176 ? 4.201 -8.128 -0.076 1.00 98.25 176 MET A CA 1
ATOM 1380 C C . MET A 1 176 ? 4.363 -8.871 -1.415 1.00 98.25 176 MET A C 1
ATOM 1382 O O . MET A 1 176 ? 5.425 -8.791 -2.028 1.00 98.25 176 MET A O 1
ATOM 1386 N N . ALA A 1 177 ? 3.307 -9.523 -1.915 1.00 98.56 177 ALA A N 1
ATOM 1387 C CA . ALA A 1 177 ? 3.310 -10.177 -3.227 1.00 98.56 177 ALA A CA 1
ATOM 1388 C C . ALA A 1 177 ? 3.552 -9.180 -4.374 1.00 98.56 177 ALA A C 1
ATOM 1390 O O . ALA A 1 177 ? 4.287 -9.480 -5.312 1.00 98.56 177 ALA A O 1
ATOM 1391 N N . TYR A 1 178 ? 2.985 -7.974 -4.281 1.00 98.50 178 TYR A N 1
ATOM 1392 C CA . TYR A 1 178 ? 3.233 -6.901 -5.241 1.00 98.50 178 TYR A CA 1
ATOM 1393 C C . TYR A 1 178 ? 4.700 -6.463 -5.259 1.00 98.50 178 TYR A C 1
ATOM 1395 O O . TYR A 1 178 ? 5.280 -6.355 -6.333 1.00 98.50 178 TYR A O 1
ATOM 1403 N N . LEU A 1 179 ? 5.326 -6.258 -4.098 1.00 97.56 179 LEU A N 1
ATOM 1404 C CA . LEU A 1 179 ? 6.737 -5.857 -4.019 1.00 97.56 179 LEU A CA 1
ATOM 1405 C C . LEU A 1 179 ? 7.693 -6.966 -4.474 1.00 97.56 179 LEU A C 1
ATOM 1407 O O . LEU A 1 179 ? 8.735 -6.684 -5.062 1.00 97.56 179 LEU A O 1
ATOM 1411 N N . LYS A 1 180 ? 7.326 -8.229 -4.254 1.00 96.88 180 LYS A N 1
ATOM 1412 C CA . LYS A 1 180 ? 8.029 -9.377 -4.836 1.00 96.88 180 LYS A CA 1
ATOM 1413 C C . LYS A 1 180 ? 7.930 -9.381 -6.361 1.00 96.88 180 LYS A C 1
ATOM 1415 O O . LYS A 1 180 ? 8.954 -9.463 -7.031 1.00 96.88 180 LYS A O 1
ATOM 1420 N N . TRP A 1 181 ? 6.726 -9.206 -6.912 1.00 97.56 181 TRP A N 1
ATOM 1421 C CA . TRP A 1 181 ? 6.525 -9.094 -8.361 1.00 97.56 181 TRP A CA 1
ATOM 1422 C C . TRP A 1 181 ? 7.303 -7.918 -8.956 1.00 97.56 181 TRP A C 1
ATOM 1424 O O . TRP A 1 181 ? 7.932 -8.076 -9.999 1.00 97.56 181 TRP A O 1
ATOM 1434 N N . TRP A 1 182 ? 7.309 -6.774 -8.267 1.00 96.31 182 TRP A N 1
ATOM 1435 C CA . TRP A 1 182 ? 8.049 -5.580 -8.671 1.00 96.31 182 TRP A CA 1
ATOM 1436 C C . TRP A 1 182 ? 9.538 -5.876 -8.889 1.00 96.31 182 TRP A C 1
ATOM 1438 O O . TRP A 1 182 ? 10.139 -5.386 -9.834 1.00 96.31 182 TRP A O 1
ATOM 1448 N N . ARG A 1 183 ? 10.116 -6.747 -8.057 1.00 94.19 183 ARG A N 1
ATOM 1449 C CA . ARG A 1 183 ? 11.517 -7.177 -8.142 1.00 94.19 183 ARG A CA 1
ATOM 1450 C C . ARG A 1 183 ? 11.773 -8.352 -9.093 1.00 94.19 183 ARG A C 1
ATOM 1452 O O . ARG A 1 183 ? 12.919 -8.762 -9.228 1.00 94.19 183 ARG A O 1
ATOM 1459 N N . GLY A 1 184 ? 10.740 -8.931 -9.702 1.00 93.31 184 GLY A N 1
ATOM 1460 C CA . GLY A 1 184 ? 10.873 -10.152 -10.502 1.00 93.31 184 GLY A CA 1
ATOM 1461 C C . GLY A 1 184 ? 11.033 -11.440 -9.681 1.00 93.31 184 GLY A C 1
ATOM 1462 O O . GLY A 1 184 ? 11.486 -12.445 -10.214 1.00 93.31 184 GLY A O 1
ATOM 1463 N N . ASP A 1 185 ? 10.660 -11.444 -8.397 1.00 94.38 185 ASP A N 1
ATOM 1464 C CA . ASP A 1 185 ? 10.695 -12.649 -7.557 1.00 94.38 185 ASP A CA 1
ATOM 1465 C C . ASP A 1 185 ? 9.616 -13.654 -8.008 1.00 94.38 185 ASP A C 1
ATOM 1467 O O . ASP A 1 185 ? 8.415 -13.358 -8.007 1.00 94.38 185 ASP A O 1
ATOM 1471 N N . GLU A 1 186 ? 10.042 -14.867 -8.367 1.00 93.25 186 GLU A N 1
ATOM 1472 C CA . GLU A 1 186 ? 9.178 -15.944 -8.867 1.00 93.25 186 GLU A CA 1
ATOM 1473 C C . GLU A 1 186 ? 8.104 -16.385 -7.856 1.00 93.25 186 GLU A C 1
ATOM 1475 O O . GLU A 1 186 ? 7.032 -16.861 -8.242 1.00 93.25 186 GLU A O 1
ATOM 1480 N N . SER A 1 187 ? 8.344 -16.189 -6.553 1.00 96.31 187 SER A N 1
ATOM 1481 C CA . SER A 1 187 ? 7.383 -16.525 -5.496 1.00 96.31 187 SER A CA 1
ATOM 1482 C C . SER A 1 187 ? 6.169 -15.591 -5.456 1.00 96.31 187 SER A C 1
ATOM 1484 O O . SER A 1 187 ? 5.159 -15.936 -4.839 1.00 96.31 187 SER A O 1
ATOM 1486 N N . ALA A 1 188 ? 6.209 -14.446 -6.149 1.00 97.88 188 ALA A N 1
ATOM 1487 C CA . ALA A 1 188 ? 5.135 -13.454 -6.136 1.00 97.88 188 ALA A CA 1
ATOM 1488 C C . ALA A 1 188 ? 3.772 -14.022 -6.562 1.00 97.88 188 ALA A C 1
ATOM 1490 O O . ALA A 1 188 ? 2.745 -13.677 -5.974 1.00 97.88 188 ALA A O 1
ATOM 1491 N N . LEU A 1 189 ? 3.750 -14.913 -7.562 1.00 98.25 189 LEU A N 1
ATOM 1492 C CA . LEU A 1 189 ? 2.510 -15.549 -8.013 1.00 98.25 189 LEU A CA 1
ATOM 1493 C C . LEU A 1 189 ? 1.942 -16.485 -6.947 1.00 98.25 189 LEU A C 1
ATOM 1495 O O . LEU A 1 189 ? 0.741 -16.451 -6.692 1.00 98.25 189 LEU A O 1
ATOM 1499 N N . TYR A 1 190 ? 2.791 -17.304 -6.326 1.00 98.25 190 TYR A N 1
ATOM 1500 C CA . TYR A 1 190 ? 2.365 -18.225 -5.275 1.00 98.25 190 TYR A CA 1
ATOM 1501 C C . TYR A 1 190 ? 1.765 -17.462 -4.088 1.00 98.25 190 TYR A C 1
ATOM 1503 O O . TYR A 1 190 ? 0.667 -17.786 -3.637 1.00 98.25 190 TYR A O 1
ATOM 1511 N N . ASP A 1 191 ? 2.426 -16.388 -3.654 1.00 98.06 191 ASP A N 1
ATOM 1512 C CA . ASP A 1 191 ? 1.941 -15.545 -2.562 1.00 98.06 191 ASP A CA 1
ATOM 1513 C C . ASP A 1 191 ? 0.615 -14.852 -2.911 1.00 98.06 191 ASP A C 1
ATOM 1515 O O . ASP A 1 191 ? -0.304 -14.813 -2.089 1.00 98.06 191 ASP A O 1
ATOM 1519 N N . ALA A 1 192 ? 0.480 -14.338 -4.138 1.00 98.62 192 ALA A N 1
ATOM 1520 C CA . ALA A 1 192 ? -0.760 -13.723 -4.603 1.00 98.62 192 ALA A CA 1
ATOM 1521 C C . ALA A 1 192 ? -1.920 -14.730 -4.647 1.00 98.62 192 ALA A C 1
ATOM 1523 O O . ALA A 1 192 ? -3.021 -14.418 -4.190 1.00 98.62 192 ALA A O 1
ATOM 1524 N N . LEU A 1 193 ? -1.681 -15.945 -5.151 1.00 98.50 193 LEU A N 1
ATOM 1525 C CA . LEU A 1 193 ? -2.685 -17.009 -5.181 1.00 98.50 193 LEU A CA 1
ATOM 1526 C C . LEU A 1 193 ? -3.097 -17.444 -3.772 1.00 98.50 193 LEU A C 1
ATOM 1528 O O . LEU A 1 193 ? -4.289 -17.608 -3.533 1.00 98.50 193 LEU A O 1
ATOM 1532 N N . GLY A 1 194 ? -2.153 -17.542 -2.831 1.00 98.06 194 GLY A N 1
ATOM 1533 C CA . GLY A 1 194 ? -2.463 -17.842 -1.432 1.00 98.06 194 GLY A CA 1
ATOM 1534 C C . GLY A 1 194 ? -3.383 -16.798 -0.789 1.00 98.06 194 GLY A C 1
ATOM 1535 O O . GLY A 1 194 ? -4.292 -17.146 -0.041 1.00 98.06 194 GLY A O 1
ATOM 1536 N N . VAL A 1 195 ? -3.218 -15.512 -1.122 1.00 98.25 195 VAL A N 1
ATOM 1537 C CA . VAL A 1 195 ? -4.153 -14.465 -0.668 1.00 98.25 195 VAL A CA 1
ATOM 1538 C C . VAL A 1 195 ? -5.532 -14.618 -1.318 1.00 98.25 195 VAL A C 1
ATOM 1540 O O . VAL A 1 195 ? -6.543 -14.465 -0.633 1.00 98.25 195 VAL A O 1
ATOM 1543 N N . LEU A 1 196 ? -5.590 -14.921 -2.617 1.00 98.38 196 LEU A N 1
ATOM 1544 C CA . LEU A 1 196 ? -6.851 -15.075 -3.353 1.00 98.38 196 LEU A CA 1
ATOM 1545 C C . LEU A 1 196 ? -7.636 -16.329 -2.951 1.00 98.38 196 LEU A C 1
ATOM 1547 O O . LEU A 1 196 ? -8.862 -16.311 -3.023 1.00 98.38 196 LEU A O 1
ATOM 1551 N N . GLU A 1 197 ? -6.956 -17.389 -2.512 1.00 98.00 197 GLU A N 1
ATOM 1552 C CA . GLU A 1 197 ? -7.595 -18.582 -1.948 1.00 98.00 197 GLU A CA 1
ATOM 1553 C C . GLU A 1 197 ? -8.367 -18.251 -0.660 1.00 98.00 197 GLU A C 1
ATOM 1555 O O . GLU A 1 197 ? -9.431 -18.815 -0.405 1.00 98.00 197 GLU A O 1
ATOM 1560 N N . GLU A 1 198 ? -7.874 -17.293 0.129 1.00 96.88 198 GLU A N 1
ATOM 1561 C CA . GLU A 1 198 ? -8.549 -16.834 1.343 1.00 96.88 198 GLU A CA 1
ATOM 1562 C C . GLU A 1 198 ? -9.613 -15.755 1.094 1.00 96.88 198 GLU A C 1
ATOM 1564 O O . GLU A 1 198 ? -10.651 -15.754 1.760 1.00 96.88 198 GLU A O 1
ATOM 1569 N N . ASP A 1 199 ? -9.347 -14.797 0.199 1.00 96.81 199 ASP A N 1
ATOM 1570 C CA . ASP A 1 199 ? -10.294 -13.746 -0.191 1.00 96.81 199 ASP A CA 1
ATOM 1571 C C . ASP A 1 199 ? -10.032 -13.255 -1.626 1.00 96.81 199 ASP A C 1
ATOM 1573 O O . ASP A 1 199 ? -9.169 -12.412 -1.889 1.00 96.81 199 ASP A O 1
ATOM 1577 N N . GLU A 1 200 ? -10.857 -13.727 -2.560 1.00 95.69 200 GLU A N 1
ATOM 1578 C CA . GLU A 1 200 ? -10.816 -13.372 -3.985 1.00 95.69 200 GLU A CA 1
ATOM 1579 C C . GLU A 1 200 ? -11.041 -11.874 -4.272 1.00 95.69 200 GLU A C 1
ATOM 1581 O O . GLU A 1 200 ? -10.764 -11.393 -5.372 1.00 95.69 200 GLU A O 1
ATOM 1586 N N . ARG A 1 201 ? -11.524 -11.099 -3.290 1.00 95.69 201 ARG A N 1
ATOM 1587 C CA . ARG A 1 201 ? -11.805 -9.661 -3.446 1.00 95.69 201 ARG A CA 1
ATOM 1588 C C . ARG A 1 201 ? -10.569 -8.791 -3.235 1.00 95.69 201 ARG A C 1
ATOM 1590 O O . ARG A 1 201 ? -10.647 -7.573 -3.419 1.00 95.69 201 ARG A O 1
ATOM 1597 N N . VAL A 1 202 ? -9.430 -9.369 -2.844 1.00 97.56 202 VAL A N 1
ATOM 1598 C CA . VAL A 1 202 ? -8.174 -8.629 -2.669 1.00 97.56 202 VAL A CA 1
ATOM 1599 C C . VAL A 1 202 ? -7.593 -8.272 -4.039 1.00 97.56 202 VAL A C 1
ATOM 1601 O O . VAL A 1 202 ? -6.797 -8.995 -4.635 1.00 97.56 202 VAL A O 1
ATOM 1604 N N . THR A 1 203 ? -8.001 -7.109 -4.544 1.00 97.06 203 THR A N 1
ATOM 1605 C CA . THR A 1 203 ? -7.723 -6.661 -5.917 1.00 97.06 203 THR A CA 1
ATOM 1606 C C . THR A 1 203 ? -6.240 -6.593 -6.264 1.00 97.06 203 THR A C 1
ATOM 1608 O O . THR A 1 203 ? -5.875 -6.910 -7.391 1.00 97.06 203 THR A O 1
ATOM 1611 N N . LEU A 1 204 ? -5.371 -6.226 -5.319 1.00 98.25 204 LEU A N 1
ATOM 1612 C CA . LEU A 1 204 ? -3.931 -6.147 -5.575 1.00 98.25 204 LEU A CA 1
ATOM 1613 C C . LEU A 1 204 ? -3.322 -7.527 -5.852 1.00 98.25 204 LEU A C 1
ATOM 1615 O O . LEU A 1 204 ? -2.526 -7.663 -6.775 1.00 98.25 204 LEU A O 1
ATOM 1619 N N . ALA A 1 205 ? -3.755 -8.563 -5.130 1.00 98.56 205 ALA A N 1
ATOM 1620 C CA . ALA A 1 205 ? -3.322 -9.932 -5.396 1.00 98.56 205 ALA A CA 1
ATOM 1621 C C . ALA A 1 205 ? -3.799 -10.404 -6.781 1.00 98.56 205 ALA A C 1
ATOM 1623 O O . ALA A 1 205 ? -3.029 -10.997 -7.535 1.00 98.56 205 ALA A O 1
ATOM 1624 N N . ALA A 1 206 ? -5.032 -10.057 -7.170 1.00 98.44 206 ALA A N 1
ATOM 1625 C CA . ALA A 1 206 ? -5.544 -10.342 -8.511 1.00 98.44 206 ALA A CA 1
ATOM 1626 C C . ALA A 1 206 ? -4.741 -9.625 -9.613 1.00 98.44 206 ALA A C 1
ATOM 1628 O O . ALA A 1 206 ? -4.468 -10.220 -10.657 1.00 98.44 206 ALA A O 1
ATOM 1629 N N . ILE A 1 207 ? -4.328 -8.373 -9.382 1.00 98.25 207 ILE A N 1
ATOM 1630 C CA . ILE A 1 207 ? -3.465 -7.615 -10.301 1.00 98.25 207 ILE A CA 1
ATOM 1631 C C . ILE A 1 207 ? -2.113 -8.315 -10.467 1.00 98.25 207 ILE A C 1
ATOM 1633 O O . ILE A 1 207 ? -1.698 -8.543 -11.601 1.00 98.25 207 ILE A O 1
ATOM 1637 N N . VAL A 1 208 ? -1.466 -8.709 -9.365 1.00 98.50 208 VAL A N 1
ATOM 1638 C CA . VAL A 1 208 ? -0.175 -9.418 -9.392 1.00 98.50 208 VAL A CA 1
ATOM 1639 C C . VAL A 1 208 ? -0.287 -10.739 -10.152 1.00 98.50 208 VAL A C 1
ATOM 1641 O O . VAL A 1 208 ? 0.478 -10.979 -11.085 1.00 98.50 208 VAL A O 1
ATOM 1644 N N . ALA A 1 209 ? -1.282 -11.568 -9.824 1.00 98.44 209 ALA A N 1
ATOM 1645 C CA . ALA A 1 209 ? -1.494 -12.844 -10.502 1.00 98.44 209 ALA A CA 1
ATOM 1646 C C . ALA A 1 209 ? -1.710 -12.659 -12.015 1.00 98.44 209 ALA A C 1
ATOM 1648 O O . ALA A 1 209 ? -1.155 -13.398 -12.834 1.00 98.44 209 ALA A O 1
ATOM 1649 N N . ALA A 1 210 ? -2.478 -11.638 -12.400 1.00 98.25 210 ALA A N 1
ATOM 1650 C CA . ALA A 1 210 ? -2.740 -11.324 -13.796 1.00 98.25 210 ALA A CA 1
ATOM 1651 C C . ALA A 1 210 ? -1.508 -10.768 -14.532 1.00 98.25 210 ALA A C 1
ATOM 1653 O O . ALA A 1 210 ? -1.345 -11.060 -15.717 1.00 98.25 210 ALA A O 1
ATOM 1654 N N . ALA A 1 211 ? -0.661 -9.981 -13.863 1.00 97.56 211 ALA A N 1
ATOM 1655 C CA . ALA A 1 211 ? 0.579 -9.453 -14.427 1.00 97.56 211 ALA A CA 1
ATOM 1656 C C . ALA A 1 211 ? 1.583 -10.580 -14.703 1.00 97.56 211 ALA A C 1
ATOM 1658 O O . ALA A 1 211 ? 2.031 -10.724 -15.841 1.00 97.56 211 ALA A O 1
ATOM 1659 N N . VAL A 1 212 ? 1.834 -11.444 -13.712 1.00 97.50 212 VAL A N 1
ATOM 1660 C CA . VAL A 1 212 ? 2.741 -12.596 -13.856 1.00 97.50 212 VAL A CA 1
ATOM 1661 C C . VAL A 1 212 ? 2.264 -13.546 -14.956 1.00 97.50 212 VAL A C 1
ATOM 1663 O O . VAL A 1 212 ? 3.033 -13.900 -15.843 1.00 97.50 212 VAL A O 1
ATOM 1666 N N . THR A 1 213 ? 0.973 -13.898 -14.975 1.00 96.06 213 THR A N 1
ATOM 1667 C CA . THR A 1 213 ? 0.403 -14.804 -15.997 1.00 96.06 213 THR A CA 1
ATOM 1668 C C . THR A 1 213 ? 0.523 -14.245 -17.422 1.00 96.06 213 THR A C 1
ATOM 1670 O O . THR A 1 213 ? 0.500 -14.995 -18.395 1.00 96.06 213 THR A O 1
ATOM 1673 N N . ARG A 1 214 ? 0.631 -12.919 -17.567 1.00 96.75 214 ARG A N 1
ATOM 1674 C CA . ARG A 1 214 ? 0.798 -12.232 -18.857 1.00 96.75 214 ARG A CA 1
ATOM 1675 C C . ARG A 1 214 ? 2.247 -11.842 -19.145 1.00 96.75 214 ARG A C 1
ATOM 1677 O O . ARG A 1 214 ? 2.476 -11.161 -20.139 1.00 96.75 214 ARG A O 1
ATOM 1684 N N . HIS A 1 215 ? 3.191 -12.255 -18.300 1.00 95.06 215 HIS A N 1
ATOM 1685 C CA . HIS A 1 215 ? 4.604 -11.890 -18.382 1.00 95.06 215 HIS A CA 1
ATOM 1686 C C . HIS A 1 215 ? 4.839 -10.370 -18.429 1.00 95.06 215 HIS A C 1
ATOM 1688 O O . HIS A 1 215 ? 5.667 -9.877 -19.191 1.00 95.06 215 HIS A O 1
ATOM 1694 N N . VAL A 1 216 ? 4.078 -9.615 -17.632 1.00 95.88 216 VAL A N 1
ATOM 1695 C CA . VAL A 1 216 ? 4.235 -8.162 -17.492 1.00 95.88 216 VAL A CA 1
ATOM 1696 C C . VAL A 1 216 ? 5.056 -7.873 -16.240 1.00 95.88 216 VAL A C 1
ATOM 1698 O O . VAL A 1 216 ? 4.610 -8.183 -15.135 1.00 95.88 216 VAL A O 1
ATOM 1701 N N . TYR A 1 217 ? 6.219 -7.248 -16.419 1.00 95.06 217 TYR A N 1
ATOM 1702 C CA . TYR A 1 217 ? 7.164 -6.909 -15.352 1.00 95.06 217 TYR A CA 1
ATOM 1703 C C . TYR A 1 217 ? 7.789 -5.528 -15.588 1.00 95.06 217 TYR A C 1
ATOM 1705 O O . TYR A 1 217 ? 7.891 -5.120 -16.751 1.00 95.06 217 TYR A O 1
ATOM 1713 N N . PRO A 1 218 ? 8.209 -4.820 -14.522 1.00 94.25 218 PRO A N 1
ATOM 1714 C CA . PRO A 1 218 ? 9.014 -3.609 -14.658 1.00 94.25 218 PRO A CA 1
ATOM 1715 C C . PRO A 1 218 ? 10.311 -3.862 -15.439 1.00 94.25 218 PRO A C 1
ATOM 1717 O O . PRO A 1 218 ? 10.844 -4.973 -15.426 1.00 94.25 218 PRO A O 1
ATOM 1720 N N . ALA A 1 219 ? 10.854 -2.830 -16.087 1.00 93.75 219 ALA A N 1
ATOM 1721 C CA . ALA A 1 219 ? 12.044 -2.942 -16.933 1.00 93.75 219 ALA A CA 1
ATOM 1722 C C . ALA A 1 219 ? 13.257 -3.526 -16.183 1.00 93.75 219 ALA A C 1
ATOM 1724 O O . ALA A 1 219 ? 13.926 -4.420 -16.701 1.00 93.75 219 ALA A O 1
ATOM 1725 N N . HIS A 1 220 ? 13.483 -3.090 -14.942 1.00 90.81 220 HIS A N 1
ATOM 1726 C CA . HIS A 1 220 ? 14.547 -3.594 -14.069 1.00 90.81 220 HIS A CA 1
ATOM 1727 C C . HIS A 1 220 ? 14.383 -5.069 -13.662 1.00 90.81 220 HIS A C 1
ATOM 1729 O O . HIS A 1 220 ? 15.370 -5.732 -13.354 1.00 90.81 220 HIS A O 1
ATOM 1735 N N . ALA A 1 221 ? 13.164 -5.614 -13.685 1.00 88.50 221 ALA A N 1
ATOM 1736 C CA . ALA A 1 221 ? 12.906 -7.014 -13.344 1.00 88.50 221 ALA A CA 1
ATOM 1737 C C . ALA A 1 221 ? 13.144 -7.977 -14.526 1.00 88.50 221 ALA A C 1
ATOM 1739 O O . ALA A 1 221 ? 13.300 -9.178 -14.323 1.00 88.50 221 ALA A O 1
ATOM 1740 N N . CYS A 1 222 ? 13.215 -7.471 -15.762 1.00 72.75 222 CYS A N 1
ATOM 1741 C CA . CYS A 1 222 ? 13.423 -8.278 -16.973 1.00 72.75 222 CYS A CA 1
ATOM 1742 C C . CYS A 1 222 ? 14.901 -8.646 -17.245 1.00 72.75 222 CYS A C 1
ATOM 1744 O O . CYS A 1 222 ? 15.195 -9.285 -18.254 1.00 72.75 222 CYS A O 1
ATOM 1746 N N . GLY A 1 223 ? 15.843 -8.234 -16.388 1.00 54.94 223 GLY A N 1
ATOM 1747 C CA . GLY A 1 223 ? 17.286 -8.266 -16.668 1.00 54.94 223 GLY A CA 1
ATOM 1748 C C . GLY A 1 223 ? 18.059 -9.537 -16.289 1.00 54.94 223 GLY A C 1
ATOM 1749 O O . GLY A 1 223 ? 19.254 -9.598 -16.564 1.00 54.94 223 GLY A O 1
ATOM 1750 N N . ALA A 1 224 ? 17.439 -10.553 -15.681 1.00 45.41 224 ALA A N 1
ATOM 1751 C CA . ALA A 1 224 ? 18.173 -11.719 -15.166 1.00 45.41 224 ALA A CA 1
ATOM 1752 C C . ALA A 1 224 ? 18.476 -12.830 -16.201 1.00 45.41 224 ALA A C 1
ATOM 1754 O O . ALA A 1 224 ? 19.180 -13.780 -15.872 1.00 45.41 224 ALA A O 1
ATOM 1755 N N . GLU A 1 225 ? 17.998 -12.730 -17.450 1.00 42.78 225 GLU A N 1
ATOM 1756 C CA . GLU A 1 225 ? 18.135 -13.810 -18.454 1.00 42.78 225 GLU A CA 1
ATOM 1757 C C . GLU A 1 225 ? 19.120 -13.535 -19.613 1.00 42.78 225 GLU A C 1
ATOM 1759 O O . GLU A 1 225 ? 19.134 -14.274 -20.596 1.00 42.78 225 GLU A O 1
ATOM 1764 N N . THR A 1 226 ? 19.994 -12.524 -19.540 1.00 41.00 226 THR A N 1
ATOM 1765 C CA . THR A 1 226 ? 20.939 -12.227 -20.645 1.00 41.00 226 THR A CA 1
ATOM 1766 C C . THR A 1 226 ? 22.414 -12.171 -20.256 1.00 41.00 226 THR A C 1
ATOM 1768 O O . THR A 1 226 ? 23.169 -11.383 -20.819 1.00 41.00 226 THR A O 1
ATOM 1771 N N . GLU A 1 227 ? 22.864 -13.049 -19.361 1.00 41.56 227 GLU A N 1
ATOM 1772 C CA . GLU A 1 227 ? 24.300 -13.263 -19.133 1.00 41.56 227 GLU A CA 1
ATOM 1773 C C . GLU A 1 227 ? 24.668 -14.755 -19.170 1.00 41.56 227 GLU A C 1
ATOM 1775 O O . GLU A 1 227 ? 25.245 -15.289 -18.238 1.00 41.56 227 GLU A O 1
ATOM 1780 N N . ASP A 1 228 ? 24.310 -15.449 -20.257 1.00 39.84 228 ASP A N 1
ATOM 1781 C CA . ASP A 1 228 ? 24.917 -16.747 -20.600 1.00 39.84 228 ASP A CA 1
ATOM 1782 C C . ASP A 1 228 ? 24.752 -17.069 -22.101 1.00 39.84 228 ASP A C 1
ATOM 1784 O O . ASP A 1 228 ? 24.186 -18.078 -22.523 1.00 39.84 228 ASP A O 1
ATOM 1788 N N . ALA A 1 229 ? 25.246 -16.178 -22.964 1.00 39.06 229 ALA A N 1
ATOM 1789 C CA . ALA A 1 229 ? 25.539 -16.534 -24.352 1.00 39.06 229 ALA A CA 1
ATOM 1790 C C . ALA A 1 229 ? 27.057 -16.743 -24.480 1.00 39.06 229 ALA A C 1
ATOM 1792 O O . ALA A 1 229 ? 27.809 -15.780 -24.307 1.00 39.06 229 ALA A O 1
ATOM 1793 N N . PRO A 1 230 ? 27.545 -17.960 -24.788 1.00 45.84 230 PRO A N 1
ATOM 1794 C CA . PRO A 1 230 ? 28.970 -18.182 -24.933 1.00 45.84 230 PRO A CA 1
ATOM 1795 C C . PRO A 1 230 ? 29.446 -17.424 -26.169 1.00 45.84 230 PRO A C 1
ATOM 1797 O O . PRO A 1 230 ? 28.963 -17.643 -27.282 1.00 45.84 230 PRO A O 1
ATOM 1800 N N . THR A 1 231 ? 30.411 -16.530 -25.975 1.00 43.50 231 THR A N 1
ATOM 1801 C CA . THR A 1 231 ? 31.182 -15.920 -27.053 1.00 43.50 231 THR A CA 1
ATOM 1802 C C . THR A 1 231 ? 31.906 -17.030 -27.810 1.00 43.50 231 THR A C 1
ATOM 1804 O O . THR A 1 231 ? 32.952 -17.532 -27.399 1.00 43.50 231 THR A O 1
ATOM 1807 N N . ALA A 1 232 ? 31.315 -17.455 -28.926 1.00 43.78 232 ALA A N 1
ATOM 1808 C CA . ALA A 1 232 ? 31.970 -18.319 -29.889 1.00 43.78 232 ALA A CA 1
ATOM 1809 C C . ALA A 1 232 ? 33.184 -17.569 -30.447 1.00 43.78 232 ALA A C 1
ATOM 1811 O O . ALA A 1 232 ? 33.047 -16.534 -31.100 1.00 43.78 232 ALA A O 1
ATOM 1812 N N . GLY A 1 233 ? 34.370 -18.082 -30.128 1.00 49.09 233 GLY A N 1
ATOM 1813 C CA . GLY A 1 233 ? 35.631 -17.565 -30.631 1.00 49.09 233 GLY A CA 1
ATOM 1814 C C . GLY A 1 233 ? 35.716 -17.633 -32.155 1.00 49.09 233 GLY A C 1
ATOM 1815 O O . GLY A 1 233 ? 35.268 -18.596 -32.781 1.00 49.09 233 GLY A O 1
ATOM 1816 N N . THR A 1 234 ? 36.354 -16.614 -32.716 1.00 46.59 234 THR A N 1
ATOM 1817 C CA . THR A 1 234 ? 36.979 -16.617 -34.043 1.00 46.59 234 THR A CA 1
ATOM 1818 C C . THR A 1 234 ? 38.398 -16.119 -33.900 1.00 46.59 234 THR A C 1
ATOM 1820 O O . THR A 1 234 ? 38.557 -15.077 -33.224 1.00 46.59 234 THR A O 1
#

Secondary structure (DSSP, 8-state):
-------------------------PPP-HHHHHHHHHHHHHHHHHH-HHHHHHHHHHHHHHHHHHHHH-TT--GGGS-HHHHHHHHHHHHH-HHHHHHHHHHHHS-GGG--HHHHHHHHH-TTSHHHHHHHHHHHHHHHH-S---HHHHHHHHHHHHHHHTTS-GGGSHHHHHHHHHHHHHTT-TTHHHHHHHHHHH-TT-HHHHHHHHHHHTT---GGGGGGG-S-------

Foldseek 3Di:
DDDDDDDDDDDDDDDDPPVPPPPPLAAQDPVVLVVVLVVLVVCCVVVNQLVSQLVLLVVQVPLVVVQLPDLPDALPNRDSVSLSSLLSCLVRFPQLVLLSLCCQQFDPVLDDSVLSSCSRRPVPPPVNVVSSVVRVVCSLADQDTPLSSLVRLLNSLVSNCVNYDVVSNLSSLLSSLVSCQQQLNPCSLVSLVVSCVVPVPNVSSVVSNVCVVVVHYRNNNVPPPPPDDDPDDD